Protein 1RP4 (pdb70)

Nearest PDB structures (foldseek):
  1rp4-assembly1_A  TM=1.002E+00  e=6.225E-55  Saccharomyces cerevisiae
  3m31-assembly1_A  TM=9.752E-01  e=4.277E-47  Saccharomyces cerevisiae
  1rq1-assembly1_A  TM=9.621E-01  e=8.963E-45  Saccharomyces cerevisiae
  3nvj-assembly1_A  TM=9.461E-01  e=2.297E-43  Saccharomyces cerevisiae
  3ahr-assembly1_A  TM=7.575E-01  e=2.334E-14  Homo sapiens

Secondary structure (DSSP, 8-state):
-HHHHHHHHHHHHHHHHHHHHTSTTTSEEEEESS---SSS-SSSS---TTTTB---SS-GGGS-GGGSHHHHTPPPTT--B--TT-GGGSBHHHHSSTTTSS--SSS---HHHHTT---TTEEEEETTTS------B-HHHHHHHHHHHHHT--PPTTSTTHHHHHHHHHHHHHHHHHHHHHHHHHSEEETTTTEEE--TTT---STT-HHHHH--HHHHHHHHHHHHHGGG----STTSSTTTTTTT--HHHHTT--GGGGS-TT-TTTS-HHHHHHHHHHHHHHHH-----SHHHHHHHHHHHHHHHHHHHHHHHHHT--HHHHHHHHHTSBHHHHHHHHHHHHHHHHHHHHH-----HHHHHH-

Foldseek 3Di:
DVLVVLLVLLVVCLVLLVVLCQAPLQQKAKDQLDFDAPPDDQNPPADPPCQWFDCPPVDCVPFDPCQALQNLLDADDPFWFADLVHLQLDFLCQQCVPVPPVDQPDDDDRSCVVSPVPRPGMDIGRCVRLDQEARRTDHNLNVVLLCVLLVPLADDPPFFPSVLLSVLSNLLSLLVQLLSQLRHQAQDQDSVPRHGGHHLVSNCSPPVPPSSVVSSLNLLLLLLLLLLQLVQRDCNACVPPRCNCSNVSSVSSVSSDDCCSVDLSSPLVGGDPRSLVVSLVSLVVSLNNSSNNRNSCNVLSNLQSLLVSLSSQRSNQSVPDDPVSSSVSNSGHGSNSVSSSSVNSSSSSVSSVSVCSVVCVVVVVVD

Structure (mmCIF, N/CA/C/O backbone):
data_1RP4
#
_entry.id   1RP4
#
_cell.length_a   73.470
_cell.length_b   134.330
_cell.length_c   102.680
_cell.angle_alpha   90.00
_cell.angle_beta   90.00
_cell.angle_gamma   90.00
#
_symmetry.space_group_name_H-M   'C 2 2 21'
#
loop_
_entity.id
_entity.type
_entity.pdbx_description
1 polymer 'Hypothetical 65.0 kDa protein in COX14-COS3 intergenic region precursor'
2 non-polymer 'CADMIUM ION'
3 non-polymer 1-ETHYL-PYRROLIDINE-2,5-DIONE
4 non-polymer 'FLAVIN-ADENINE DINUCLEOTIDE'
5 water water
#
loop_
_atom_site.group_PDB
_atom_site.id
_atom_site.type_symbol
_atom_site.label_atom_id
_atom_site.label_alt_id
_atom_site.label_comp_id
_atom_site.label_asym_id
_atom_site.label_entity_id
_atom_site.label_seq_id
_atom_site.pdbx_PDB_ins_code
_atom_site.Cartn_x
_atom_site.Cartn_y
_atom_site.Cartn_z
_atom_site.occupancy
_atom_site.B_iso_or_equiv
_atom_site.auth_seq_id
_atom_site.auth_comp_id
_atom_site.auth_asym_id
_atom_site.auth_atom_id
_atom_site.pdbx_PDB_model_num
ATOM 1 N N . GLY A 1 16 ? 44.599 28.506 19.976 1.00 73.92 54 GLY A N 1
ATOM 2 C CA . GLY A 1 16 ? 44.869 27.337 19.098 1.00 73.56 54 GLY A CA 1
ATOM 3 C C . GLY A 1 16 ? 44.055 27.394 17.819 1.00 73.41 54 GLY A C 1
ATOM 4 O O . GLY A 1 16 ? 44.461 26.855 16.787 1.00 73.64 54 GLY A O 1
ATOM 5 N N . SER A 1 17 ? 42.899 28.046 17.885 1.00 72.15 55 SER A N 1
ATOM 6 C CA . SER A 1 17 ? 42.038 28.169 16.716 1.00 70.94 55 SER A CA 1
ATOM 7 C C . SER A 1 17 ? 42.538 29.311 15.832 1.00 69.66 55 SER A C 1
ATOM 8 O O . SER A 1 17 ? 42.091 29.475 14.695 1.00 70.27 55 SER A O 1
ATOM 11 N N . PHE A 1 18 ? 43.463 30.102 16.365 1.00 67.59 56 PHE A N 1
ATOM 12 C CA . PHE A 1 18 ? 44.052 31.203 15.611 1.00 66.67 56 PHE A CA 1
ATOM 13 C C . PHE A 1 18 ? 45.007 30.563 14.616 1.00 65.00 56 PHE A C 1
ATOM 14 O O . PHE A 1 18 ? 45.178 31.034 13.496 1.00 64.02 56 PHE A O 1
ATOM 22 N N . ASN A 1 19 ? 45.629 29.474 15.044 1.00 64.04 57 ASN A N 1
ATOM 23 C CA . ASN A 1 19 ? 46.564 28.762 14.195 1.00 63.38 57 ASN A CA 1
ATOM 24 C C . ASN A 1 19 ? 45.862 28.252 12.944 1.00 60.28 57 ASN A C 1
ATOM 25 O O . ASN A 1 19 ? 46.336 28.468 11.825 1.00 58.25 57 ASN A O 1
ATOM 30 N N . GLU A 1 20 ? 44.726 27.587 13.125 1.00 55.45 58 GLU A N 1
ATOM 31 C CA . GLU A 1 20 ? 44.035 27.056 11.965 1.00 53.34 58 GLU A CA 1
ATOM 32 C C . GLU A 1 20 ? 43.467 28.139 11.060 1.00 49.07 58 GLU A C 1
ATOM 33 O O . GLU A 1 20 ? 43.696 28.119 9.858 1.00 48.07 58 GLU A O 1
ATOM 39 N N . LEU A 1 21 ? 42.741 29.092 11.631 1.00 47.93 59 LEU A N 1
ATOM 40 C CA . LEU A 1 21 ? 42.158 30.161 10.829 1.00 45.50 59 LEU A CA 1
ATOM 41 C C . LEU A 1 21 ? 43.210 30.980 10.078 1.00 45.48 59 LEU A C 1
ATOM 42 O O . LEU A 1 21 ? 43.009 31.342 8.925 1.00 46.39 59 LEU A O 1
ATOM 47 N N . ASN A 1 22 ? 44.333 31.265 10.724 1.00 46.21 60 ASN A N 1
ATOM 48 C CA . ASN A 1 22 ? 45.392 32.035 10.080 1.00 48.60 60 ASN A CA 1
ATOM 49 C C . ASN A 1 22 ? 46.077 31.232 8.976 1.00 47.80 60 ASN A C 1
ATOM 50 O O . ASN A 1 22 ? 46.549 31.794 7.986 1.00 48.45 60 ASN A O 1
ATOM 55 N N . ALA A 1 23 ? 46.128 29.915 9.146 1.00 47.11 61 ALA A N 1
ATOM 56 C CA . ALA A 1 23 ? 46.731 29.052 8.141 1.00 47.27 61 ALA A CA 1
ATOM 57 C C . ALA A 1 23 ? 45.845 29.133 6.903 1.00 46.99 61 ALA A C 1
ATOM 58 O O . ALA A 1 23 ? 46.327 29.320 5.783 1.00 47.49 61 ALA A O 1
ATOM 60 N N . ILE A 1 24 ? 44.538 28.990 7.111 1.00 45.73 62 ILE A N 1
ATOM 61 C CA . ILE A 1 24 ? 43.594 29.069 6.007 1.00 43.64 62 ILE A CA 1
ATOM 62 C C . ILE A 1 24 ? 43.749 30.407 5.300 1.00 41.29 62 ILE A C 1
ATOM 63 O O . ILE A 1 24 ? 43.748 30.474 4.072 1.00 42.79 62 ILE A O 1
ATOM 68 N N . ASN A 1 25 ? 43.902 31.473 6.081 1.00 39.55 63 ASN A N 1
ATOM 69 C CA . ASN A 1 25 ? 44.023 32.799 5.502 1.00 39.32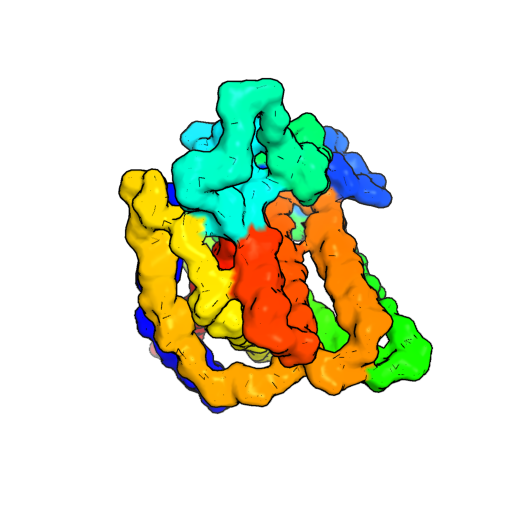 63 ASN A CA 1
ATOM 70 C C . ASN A 1 25 ? 45.313 33.055 4.730 1.00 40.18 63 ASN A C 1
ATOM 71 O O . ASN A 1 25 ? 45.330 33.879 3.812 1.00 41.84 63 ASN A O 1
ATOM 76 N N . GLU A 1 26 ? 46.395 32.370 5.098 1.00 40.65 64 GLU A N 1
ATOM 77 C CA . GLU A 1 26 ? 47.660 32.560 4.380 1.00 42.73 64 GLU A CA 1
ATOM 78 C C . GLU A 1 26 ? 47.525 31.994 2.979 1.00 42.16 64 GLU A C 1
ATOM 79 O O . GLU A 1 26 ? 48.021 32.573 2.023 1.00 44.01 64 GLU A O 1
ATOM 85 N N . ASN A 1 27 ? 46.826 30.873 2.856 1.00 43.20 65 ASN A N 1
ATOM 86 C CA . ASN A 1 27 ? 46.660 30.254 1.553 1.00 45.66 65 ASN A CA 1
ATOM 87 C C . ASN A 1 27 ? 45.690 30.979 0.625 1.00 45.50 65 ASN A C 1
ATOM 88 O O . ASN A 1 27 ? 45.894 31.000 -0.582 1.00 47.00 65 ASN A O 1
ATOM 93 N N . ILE A 1 28 ? 44.639 31.584 1.165 1.00 45.44 66 ILE A N 1
ATOM 94 C CA . ILE A 1 28 ? 43.678 32.261 0.294 1.00 44.42 66 ILE A CA 1
ATOM 95 C C . ILE A 1 28 ? 43.898 33.760 0.123 1.00 43.79 66 ILE A C 1
ATOM 96 O O . ILE A 1 28 ? 43.391 34.359 -0.824 1.00 42.72 66 ILE A O 1
ATOM 101 N N . ARG A 1 29 ? 44.674 34.354 1.025 1.00 46.43 67 ARG A N 1
ATOM 102 C CA . ARG A 1 29 ? 44.916 35.795 1.006 1.00 47.31 67 ARG A CA 1
ATOM 103 C C . ARG A 1 29 ? 45.090 36.423 -0.377 1.00 48.49 67 ARG A C 1
ATOM 104 O O . ARG A 1 29 ? 44.372 37.366 -0.724 1.00 47.46 67 ARG A O 1
ATOM 112 N N . ASP A 1 30 ? 46.029 35.914 -1.170 1.00 48.62 68 ASP A N 1
ATOM 113 C CA . ASP A 1 30 ? 46.250 36.468 -2.503 1.00 49.18 68 ASP A CA 1
ATOM 114 C C . ASP A 1 30 ? 45.133 36.139 -3.512 1.00 48.22 68 ASP A C 1
ATOM 115 O O . ASP A 1 30 ? 44.771 36.980 -4.329 1.00 46.73 68 ASP A O 1
ATOM 120 N N . ASP A 1 31 ? 44.580 34.930 -3.460 1.00 47.09 69 ASP A N 1
ATOM 121 C CA . ASP A 1 31 ? 43.496 34.577 -4.373 1.00 47.17 69 ASP A CA 1
ATOM 122 C C . ASP A 1 31 ? 42.250 35.415 -4.059 1.00 46.23 69 ASP A C 1
ATOM 123 O O . ASP A 1 31 ? 41.523 35.820 -4.966 1.00 44.04 69 ASP A O 1
ATOM 128 N N . LEU A 1 32 ? 42.017 35.683 -2.774 1.00 43.82 70 LEU A N 1
ATOM 129 C CA . LEU A 1 32 ? 40.871 36.483 -2.359 1.00 42.71 70 LEU A CA 1
ATOM 130 C C . LEU A 1 32 ? 41.054 37.932 -2.809 1.00 43.34 70 LEU A C 1
ATOM 131 O O . LEU A 1 32 ? 40.114 38.580 -3.264 1.00 41.93 70 LEU A O 1
ATOM 136 N N . SER A 1 33 ? 42.278 38.429 -2.684 1.00 42.38 71 SER A N 1
ATOM 137 C CA . SER A 1 33 ? 42.594 39.795 -3.076 1.00 42.21 71 SER A CA 1
ATOM 138 C C . SER A 1 33 ? 42.326 40.040 -4.564 1.00 40.81 71 SER A C 1
ATOM 139 O O . SER A 1 33 ? 41.701 41.034 -4.939 1.00 39.95 71 SER A O 1
ATOM 142 N N . ALA A 1 34 ? 42.811 39.130 -5.402 1.00 39.52 72 ALA A N 1
ATOM 143 C CA . ALA A 1 34 ? 42.629 39.236 -6.846 1.00 40.13 72 ALA A CA 1
ATOM 144 C C . ALA A 1 34 ? 41.143 39.193 -7.224 1.00 40.61 72 ALA A C 1
ATOM 145 O O . ALA A 1 34 ? 40.692 39.938 -8.089 1.00 41.67 72 ALA A O 1
ATOM 147 N N . LEU A 1 35 ? 40.390 38.315 -6.574 1.00 40.13 73 LEU A N 1
ATOM 148 C CA . LEU A 1 35 ? 38.963 38.198 -6.841 1.00 42.39 73 LEU A CA 1
ATOM 149 C C . LEU A 1 35 ? 38.269 39.521 -6.524 1.00 42.30 73 LEU A C 1
ATOM 150 O O . LEU A 1 35 ? 37.512 40.053 -7.340 1.00 43.21 73 LEU A O 1
ATOM 155 N N . LEU A 1 36 ? 38.555 40.062 -5.347 1.00 41.52 74 LEU A N 1
ATOM 156 C CA . LEU A 1 36 ? 37.954 41.309 -4.921 1.00 43.40 74 LEU A CA 1
ATOM 157 C C . LEU A 1 36 ? 38.296 42.476 -5.843 1.00 45.65 74 LEU A C 1
ATOM 158 O O . LEU A 1 36 ? 37.617 43.504 -5.827 1.00 45.79 74 LEU A O 1
ATOM 163 N N . LYS A 1 37 ? 39.339 42.311 -6.655 1.00 47.21 75 LYS A N 1
ATOM 164 C CA . LYS A 1 37 ? 39.748 43.354 -7.593 1.00 48.38 75 LYS A CA 1
ATOM 165 C C . LYS A 1 37 ? 39.093 43.179 -8.962 1.00 47.32 75 LYS A C 1
ATOM 166 O O . LYS A 1 37 ? 39.200 44.055 -9.813 1.00 47.31 75 LYS A O 1
ATOM 172 N N . SER A 1 38 ? 38.429 42.048 -9.178 1.00 46.55 76 SER A N 1
ATOM 173 C CA . SER A 1 38 ? 37.777 41.790 -10.459 1.00 45.79 76 SER A CA 1
ATOM 174 C C . SER A 1 38 ? 36.653 42.786 -10.716 1.00 46.82 76 SER A C 1
ATOM 175 O O . SER A 1 38 ? 36.124 43.408 -9.793 1.00 45.61 76 SER A O 1
ATOM 178 N N . ASP A 1 39 ? 36.288 42.938 -11.981 1.00 47.45 77 ASP A N 1
ATOM 179 C CA . ASP A 1 39 ? 35.214 43.852 -12.341 1.00 48.15 77 ASP A CA 1
ATOM 180 C C . ASP A 1 39 ? 33.896 43.516 -11.618 1.00 46.28 77 ASP A C 1
ATOM 181 O O . ASP A 1 39 ? 33.170 44.415 -11.185 1.00 47.12 77 ASP A O 1
ATOM 186 N N . PHE A 1 40 ? 33.608 42.226 -11.471 1.00 43.68 78 PHE A N 1
ATOM 187 C CA . PHE A 1 40 ? 32.378 41.763 -10.818 1.00 44.42 78 PHE A CA 1
ATOM 188 C C . PHE A 1 40 ? 32.213 42.186 -9.354 1.00 43.73 78 PHE A C 1
ATOM 189 O O . PHE A 1 40 ? 31.103 42.512 -8.916 1.00 41.56 78 PHE A O 1
ATOM 197 N N . PHE A 1 41 ? 33.314 42.180 -8.605 1.00 43.11 79 PHE A N 1
ATOM 198 C CA . PHE A 1 41 ? 33.289 42.520 -7.178 1.00 43.40 79 PHE A CA 1
ATOM 199 C C . PHE A 1 41 ? 33.807 43.883 -6.741 1.00 43.33 79 PHE A C 1
ATOM 200 O O . PHE A 1 41 ? 33.560 44.291 -5.606 1.00 43.35 79 PHE A O 1
ATOM 208 N N . LYS A 1 42 ? 34.513 44.585 -7.619 1.00 44.84 80 LYS A N 1
ATOM 209 C CA . LYS A 1 42 ? 35.109 45.869 -7.250 1.00 46.61 80 LYS A CA 1
ATOM 210 C C . LYS A 1 42 ? 34.207 47.066 -7.018 1.00 46.30 80 LYS A C 1
ATOM 211 O O . LYS A 1 42 ? 34.664 48.071 -6.480 1.00 46.65 80 LYS A O 1
ATOM 217 N N . TYR A 1 43 ? 32.945 46.988 -7.413 1.00 46.95 81 TYR A N 1
ATOM 218 C CA . TYR A 1 43 ? 32.052 48.120 -7.186 1.00 48.70 81 TYR A CA 1
ATOM 219 C C . TYR A 1 43 ? 30.982 47.757 -6.172 1.00 48.98 81 TYR A C 1
ATOM 220 O O . TYR A 1 43 ? 30.668 46.577 -5.984 1.00 47.81 81 TYR A O 1
ATOM 229 N N . PHE A 1 44 ? 30.425 48.780 -5.527 1.00 48.74 82 PHE A N 1
ATOM 230 C CA . PHE A 1 44 ? 29.354 48.604 -4.552 1.00 49.10 82 PHE A CA 1
ATOM 231 C C . PHE A 1 44 ? 28.340 49.738 -4.748 1.00 51.01 82 PHE A C 1
ATOM 232 O O . PHE A 1 44 ? 28.715 50.885 -4.992 1.00 49.21 82 PHE A O 1
ATOM 240 N N . ARG A 1 45 ? 27.058 49.406 -4.652 1.00 52.76 83 ARG A N 1
ATOM 241 C CA . ARG A 1 45 ? 25.993 50.388 -4.824 1.00 55.62 83 ARG A CA 1
ATOM 242 C C . ARG A 1 45 ? 25.773 51.162 -3.525 1.00 56.42 83 ARG A C 1
ATOM 243 O O . ARG A 1 45 ? 25.436 50.580 -2.498 1.00 55.70 83 ARG A O 1
ATOM 251 N N . LEU A 1 46 ? 25.967 52.476 -3.580 1.00 58.48 84 LEU A N 1
ATOM 252 C CA . LEU A 1 46 ? 25.796 53.328 -2.408 1.00 60.61 84 LEU A CA 1
ATOM 253 C C . LEU A 1 46 ? 24.854 54.497 -2.668 1.00 62.01 84 LEU A C 1
ATOM 254 O O . LEU A 1 46 ? 24.964 55.180 -3.681 1.00 61.98 84 LEU A O 1
ATOM 259 N N . ASP A 1 47 ? 23.922 54.722 -1.750 1.00 65.48 85 ASP A N 1
ATOM 260 C CA . ASP A 1 47 ? 22.992 55.833 -1.887 1.00 68.93 85 ASP A CA 1
ATOM 261 C C . ASP A 1 47 ? 23.653 57.034 -1.228 1.00 70.15 85 ASP A C 1
ATOM 262 O O . ASP A 1 47 ? 23.894 57.031 -0.023 1.00 69.79 85 ASP A O 1
ATOM 267 N N . LEU A 1 48 ? 23.968 58.048 -2.030 1.00 72.60 86 LEU A N 1
ATOM 268 C CA . LEU A 1 48 ? 24.617 59.249 -1.518 1.00 74.52 86 LEU A CA 1
ATOM 269 C C . LEU A 1 48 ? 23.698 60.049 -0.597 1.00 75.64 86 LEU A C 1
ATOM 270 O O . LEU A 1 48 ? 24.161 60.895 0.168 1.00 75.61 86 LEU A O 1
ATOM 275 N N . TYR A 1 49 ? 22.398 59.775 -0.668 1.00 76.83 87 TYR A N 1
ATOM 276 C CA . TYR A 1 49 ? 21.439 60.463 0.187 1.00 79.18 87 TYR A CA 1
ATOM 277 C C . TYR A 1 49 ? 21.329 59.756 1.538 1.00 79.49 87 TYR A C 1
ATOM 278 O O . TYR A 1 49 ? 20.839 58.627 1.626 1.00 79.21 87 TYR A O 1
ATOM 287 N N . LYS A 1 50 ? 21.773 60.435 2.589 1.00 80.06 88 LYS A N 1
ATOM 288 C CA . LYS A 1 50 ? 21.757 59.878 3.938 1.00 80.51 88 LYS A CA 1
ATOM 289 C C . LYS A 1 50 ? 20.441 60.131 4.671 1.00 80.94 88 LYS A C 1
ATOM 290 O O . LYS A 1 50 ? 19.882 61.225 4.609 1.00 81.37 88 LYS A O 1
ATOM 296 N N . GLN A 1 51 ? 19.964 59.110 5.375 1.00 81.25 89 GLN A N 1
ATOM 297 C CA . GLN A 1 51 ? 18.719 59.191 6.132 1.00 81.26 89 GLN A CA 1
ATOM 298 C C . GLN A 1 51 ? 19.009 58.917 7.613 1.00 80.13 89 GLN A C 1
ATOM 299 O O . GLN A 1 51 ? 18.545 57.923 8.174 1.00 80.69 89 GLN A O 1
ATOM 305 N N . CYS A 1 52 ? 19.783 59.798 8.238 1.00 78.63 90 CYS A N 1
ATOM 306 C CA . CYS A 1 52 ? 20.133 59.644 9.650 1.00 77.86 90 CYS A CA 1
ATOM 307 C C . CYS A 1 52 ? 19.037 60.147 10.586 1.00 79.41 90 CYS A C 1
ATOM 308 O O . CYS A 1 52 ? 18.796 61.351 10.687 1.00 79.44 90 CYS A O 1
ATOM 311 N N . SER A 1 53 ? 18.393 59.215 11.282 1.00 81.40 91 SER A N 1
ATOM 312 C CA . SER A 1 53 ? 17.304 59.531 12.204 1.00 84.01 91 SER A CA 1
ATOM 313 C C . SER A 1 53 ? 17.661 60.431 13.389 1.00 85.46 91 SER A C 1
ATOM 314 O O . SER A 1 53 ? 16.921 60.476 14.371 1.00 85.45 91 SER A O 1
ATOM 317 N N . PHE A 1 54 ? 18.785 61.139 13.304 1.00 87.13 92 PHE A N 1
ATOM 318 C CA . PHE A 1 54 ? 19.206 62.039 14.380 1.00 88.42 92 PHE A CA 1
ATOM 319 C C . PHE A 1 54 ? 19.547 63.421 13.830 1.00 89.25 92 PHE A C 1
ATOM 320 O O . PHE A 1 54 ? 18.658 64.240 13.601 1.00 89.93 92 PHE A O 1
ATOM 328 N N . TRP A 1 55 ? 20.833 63.676 13.617 1.00 89.86 93 TRP A N 1
ATOM 329 C CA . TRP A 1 55 ? 21.279 64.958 13.085 1.00 90.68 93 TRP A CA 1
ATOM 330 C C . TRP A 1 55 ? 21.278 64.949 11.560 1.00 92.14 93 TRP A C 1
ATOM 331 O O . TRP A 1 55 ? 21.081 63.901 10.937 1.00 92.44 93 TRP A O 1
ATOM 342 N N . ASP A 1 56 ? 21.493 66.120 10.964 1.00 93.27 94 ASP A N 1
ATOM 343 C CA . ASP A 1 56 ? 21.509 66.254 9.511 1.00 94.25 94 ASP A CA 1
ATOM 344 C C . ASP A 1 56 ? 22.788 65.640 8.950 1.00 94.62 94 ASP A C 1
ATOM 345 O O . ASP A 1 56 ? 23.871 66.214 9.069 1.00 95.14 94 ASP A O 1
ATOM 350 N N . ALA A 1 57 ? 22.652 64.467 8.340 1.00 94.86 95 ALA A N 1
ATOM 351 C CA . ALA A 1 57 ? 23.793 63.763 7.773 1.00 95.27 95 ALA A CA 1
ATOM 352 C C . ALA A 1 57 ? 24.228 64.362 6.437 1.00 95.73 95 ALA A C 1
ATOM 353 O O . ALA A 1 57 ? 25.420 64.582 6.207 1.00 95.88 95 ALA A O 1
ATOM 355 N N . ASN A 1 58 ? 23.257 64.622 5.563 1.00 95.85 96 ASN A N 1
ATOM 356 C CA . ASN A 1 58 ? 23.524 65.195 4.244 1.00 96.06 96 ASN A CA 1
ATOM 357 C C . ASN A 1 58 ? 24.330 66.491 4.347 1.00 96.59 96 ASN A C 1
ATOM 358 O O . ASN A 1 58 ? 25.564 66.468 4.332 1.00 96.82 96 ASN A O 1
ATOM 363 N N . ASP A 1 59 ? 23.633 67.619 4.440 1.00 96.98 97 ASP A N 1
ATOM 364 C CA . ASP A 1 59 ? 24.303 68.909 4.563 1.00 97.28 97 ASP A CA 1
ATOM 365 C C . ASP A 1 59 ? 24.774 69.100 6.002 1.00 97.28 97 ASP A C 1
ATOM 366 O O . ASP A 1 59 ? 25.453 68.231 6.555 1.00 97.49 97 ASP A O 1
ATOM 371 N N . GLY A 1 60 ? 24.404 70.231 6.601 1.00 97.05 98 GLY A N 1
ATOM 372 C CA . GLY A 1 60 ? 24.789 70.525 7.972 1.00 96.80 98 GLY A CA 1
ATOM 373 C C . GLY A 1 60 ? 26.061 69.821 8.403 1.00 96.52 98 GLY A C 1
ATOM 374 O O . GLY A 1 60 ? 26.084 69.142 9.432 1.00 96.91 98 GLY A O 1
ATOM 375 N N . LEU A 1 61 ? 27.117 69.976 7.610 1.00 96.05 99 LEU A N 1
ATOM 376 C CA . LEU A 1 61 ? 28.397 69.344 7.904 1.00 95.43 99 LEU A CA 1
ATOM 377 C C . LEU A 1 61 ? 28.744 69.430 9.387 1.00 94.91 99 LEU A C 1
ATOM 378 O O . LEU A 1 61 ? 28.358 70.375 10.083 1.00 95.49 99 LEU A O 1
ATOM 383 N N . CYS A 1 62 ? 29.477 68.427 9.855 1.00 93.53 100 CYS A N 1
ATOM 384 C CA . CYS A 1 62 ? 29.883 68.317 11.250 1.00 91.67 100 CYS A CA 1
ATOM 385 C C . CYS A 1 62 ? 30.774 69.456 11.736 1.00 91.30 100 CYS A C 1
ATOM 386 O O . CYS A 1 62 ? 31.928 69.571 11.324 1.00 90.18 100 CYS A O 1
ATOM 389 N N . LEU A 1 63 ? 30.236 70.279 12.631 1.00 91.77 101 LEU A N 1
ATOM 390 C CA . LEU A 1 63 ? 30.971 71.414 13.182 1.00 92.33 101 LEU A CA 1
ATOM 391 C C . LEU A 1 63 ? 31.527 71.120 14.573 1.00 92.28 101 LEU A C 1
ATOM 392 O O . LEU A 1 63 ? 31.102 70.173 15.238 1.00 92.36 101 LEU A O 1
ATOM 397 N N . ASN A 1 64 ? 32.481 71.944 14.999 1.00 92.34 102 ASN A N 1
ATOM 398 C CA . ASN A 1 64 ? 33.118 71.816 16.306 1.00 91.97 102 ASN A CA 1
ATOM 399 C C . ASN A 1 64 ? 33.965 70.563 16.456 1.00 90.97 102 ASN A C 1
ATOM 400 O O . ASN A 1 64 ? 34.243 70.129 17.572 1.00 91.61 102 ASN A O 1
ATOM 405 N N . ARG A 1 65 ? 34.380 69.987 15.334 1.00 89.45 103 ARG A N 1
ATOM 406 C CA . ARG A 1 65 ? 35.206 68.787 15.362 1.00 87.51 103 ARG A CA 1
ATOM 407 C C . ARG A 1 65 ? 34.558 67.667 16.174 1.00 85.31 103 ARG A C 1
ATOM 408 O O . ARG A 1 65 ? 35.244 66.866 16.814 1.00 84.41 103 ARG A O 1
ATOM 416 N N . ALA A 1 66 ? 33.233 67.618 16.153 1.00 83.04 104 ALA A N 1
ATOM 417 C CA . ALA A 1 66 ? 32.518 66.583 16.878 1.00 81.79 104 ALA A CA 1
ATOM 418 C C . ALA A 1 66 ? 32.589 65.279 16.079 1.00 80.65 104 ALA A C 1
ATOM 419 O O . ALA A 1 66 ? 31.915 64.300 16.406 1.00 80.62 104 ALA A O 1
ATOM 421 N N . CYS A 1 67 ? 33.410 65.278 15.030 1.00 78.92 105 CYS A N 1
ATOM 422 C CA . CYS A 1 67 ? 33.585 64.110 14.168 1.00 77.85 105 CYS A CA 1
ATOM 423 C C . CYS A 1 67 ? 35.056 63.872 13.841 1.00 76.37 105 CYS A C 1
ATOM 424 O O . CYS A 1 67 ? 35.378 63.122 12.923 1.00 75.68 105 CYS A O 1
ATOM 427 N N . SER A 1 68 ? 35.948 64.503 14.595 1.00 75.22 106 SER A N 1
ATOM 428 C CA . SER A 1 68 ? 37.372 64.353 14.347 1.00 75.18 106 SER A CA 1
ATOM 429 C C . SER A 1 68 ? 38.113 63.809 15.567 1.00 76.37 106 SER A C 1
ATOM 430 O O . SER A 1 68 ? 37.656 63.954 16.698 1.00 75.65 106 SER A O 1
ATOM 433 N N . VAL A 1 69 ? 39.261 63.183 15.326 1.00 78.43 107 VAL A N 1
ATOM 434 C CA . VAL A 1 69 ? 40.068 62.606 16.396 1.00 81.35 107 VAL A CA 1
ATOM 435 C C . VAL A 1 69 ? 41.251 63.488 16.775 1.00 83.67 107 VAL A C 1
ATOM 436 O O . VAL A 1 69 ? 41.917 64.052 15.909 1.00 84.15 107 VAL A O 1
ATOM 440 N N . ASP A 1 70 ? 41.516 63.598 18.072 1.00 86.40 108 ASP A N 1
ATOM 441 C CA . ASP A 1 70 ? 42.638 64.401 18.544 1.00 88.96 108 ASP A CA 1
ATOM 442 C C . ASP A 1 70 ? 43.919 63.777 18.004 1.00 90.80 108 ASP A C 1
ATOM 443 O O . ASP A 1 70 ? 44.762 64.470 17.433 1.00 91.06 108 ASP A O 1
ATOM 448 N N . VAL A 1 71 ? 44.037 62.460 18.186 1.00 92.92 109 VAL A N 1
ATOM 449 C CA . VAL A 1 71 ? 45.195 61.676 17.745 1.00 95.11 109 VAL A CA 1
ATOM 450 C C . VAL A 1 71 ? 46.389 62.557 17.385 1.00 96.23 109 VAL A C 1
ATOM 451 O O . VAL A 1 71 ? 47.090 63.049 18.273 1.00 96.35 109 VAL A O 1
ATOM 455 N N . VAL A 1 72 ? 46.615 62.759 16.089 1.00 97.17 110 VAL A N 1
ATOM 456 C CA . VAL A 1 72 ? 47.724 63.588 15.629 1.00 97.98 110 VAL A CA 1
ATOM 457 C C . VAL A 1 72 ? 47.686 64.899 16.414 1.00 98.69 110 VAL A C 1
ATOM 458 O O . VAL A 1 72 ? 46.796 65.727 16.202 1.00 98.80 110 VAL A O 1
ATOM 462 N N . GLU A 1 73 ? 48.649 65.061 17.322 1.00 98.75 111 GLU A N 1
ATOM 463 C CA . GLU A 1 73 ? 48.768 66.245 18.179 1.00 98.42 111 GLU A CA 1
ATOM 464 C C . GLU A 1 73 ? 47.766 67.369 17.896 1.00 97.69 111 GLU A C 1
ATOM 465 O O . GLU A 1 73 ? 46.921 67.679 18.741 1.00 97.72 111 GLU A O 1
ATOM 471 N N . ASP A 1 74 ? 47.858 67.978 16.717 1.00 96.10 112 ASP A N 1
ATO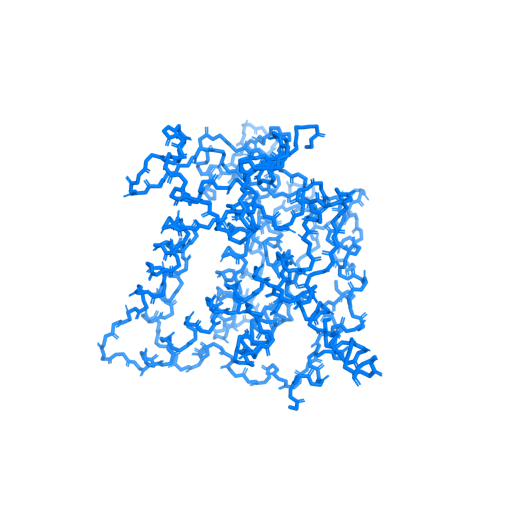M 472 C CA . ASP A 1 74 ? 46.941 69.051 16.348 1.00 94.94 112 ASP A CA 1
ATOM 473 C C . ASP A 1 74 ? 46.890 69.188 14.827 1.00 93.47 112 ASP A C 1
ATOM 474 O O . ASP A 1 74 ? 47.927 69.269 14.169 1.00 93.05 112 ASP A O 1
ATOM 479 N N . TRP A 1 75 ? 45.683 69.211 14.270 1.00 92.02 113 TRP A N 1
ATOM 480 C CA . TRP A 1 75 ? 45.524 69.336 12.825 1.00 90.71 113 TRP A CA 1
ATOM 481 C C . TRP A 1 75 ? 45.810 70.756 12.345 1.00 90.42 113 TRP A C 1
ATOM 482 O O . TRP A 1 75 ? 46.152 70.967 11.182 1.00 89.96 113 TRP A O 1
ATOM 493 N N . ASP A 1 76 ? 45.670 71.723 13.248 1.00 90.63 114 ASP A N 1
ATOM 494 C CA . ASP A 1 76 ? 45.912 73.127 12.927 1.00 90.81 114 ASP A CA 1
ATOM 495 C C . ASP A 1 76 ? 47.344 73.368 12.454 1.00 89.83 114 ASP A C 1
ATOM 496 O O . ASP A 1 76 ? 47.618 74.341 11.747 1.00 89.89 114 ASP A O 1
ATOM 501 N N . THR A 1 77 ? 48.252 72.480 12.847 1.00 88.17 115 THR A N 1
ATOM 502 C CA . THR A 1 77 ? 49.655 72.598 12.469 1.00 86.80 115 THR A CA 1
ATOM 503 C C . THR A 1 77 ? 49.981 71.737 11.249 1.00 86.51 115 THR A C 1
ATOM 504 O O . THR A 1 77 ? 51.136 71.653 10.827 1.00 86.23 115 THR A O 1
ATOM 508 N N . LEU A 1 78 ? 48.956 71.099 10.690 1.00 85.69 116 LEU A N 1
ATOM 509 C CA . LEU A 1 78 ? 49.120 70.244 9.518 1.00 84.37 116 LEU A CA 1
ATOM 510 C C . LEU A 1 78 ? 48.530 70.909 8.281 1.00 83.16 116 LEU A C 1
ATOM 511 O O . LEU A 1 78 ? 47.614 71.726 8.385 1.00 82.75 116 LEU A O 1
ATOM 516 N N . PRO A 1 79 ? 49.042 70.560 7.089 1.00 82.20 117 PRO A N 1
ATOM 517 C CA . PRO A 1 79 ? 48.523 71.159 5.856 1.00 81.41 117 PRO A CA 1
ATOM 518 C C . PRO A 1 79 ? 47.026 70.963 5.628 1.00 80.60 117 PRO A C 1
ATOM 519 O O . PRO A 1 79 ? 46.416 70.004 6.103 1.00 80.30 117 PRO A O 1
ATOM 523 N N . GLU A 1 80 ? 46.460 71.905 4.887 1.00 80.04 118 GLU A N 1
ATOM 524 C CA . GLU A 1 80 ? 45.044 71.960 4.553 1.00 79.23 118 GLU A CA 1
ATOM 525 C C . GLU A 1 80 ? 44.462 70.688 3.947 1.00 78.74 118 GLU A C 1
ATOM 526 O O . GLU A 1 80 ? 43.326 70.317 4.250 1.00 78.50 118 GLU A O 1
ATOM 532 N N . TYR A 1 81 ? 45.235 70.023 3.095 1.00 78.34 119 TYR A N 1
ATOM 533 C CA . TYR A 1 81 ? 44.767 68.810 2.435 1.00 78.26 119 TYR A CA 1
ATOM 534 C C . TYR A 1 81 ? 44.929 67.529 3.247 1.00 76.85 119 TYR A C 1
ATOM 535 O O . TYR A 1 81 ? 44.772 66.428 2.717 1.00 76.55 119 TYR A O 1
ATOM 544 N N . TRP A 1 82 ? 45.232 67.674 4.533 1.00 75.28 120 TRP A N 1
ATOM 545 C CA . TRP A 1 82 ? 45.388 66.520 5.410 1.00 73.76 120 TRP A CA 1
ATOM 546 C C . TRP A 1 82 ? 44.406 66.548 6.580 1.00 72.19 120 TRP A C 1
ATOM 547 O O . TRP A 1 82 ? 44.678 65.997 7.647 1.00 72.09 120 TRP A O 1
ATOM 558 N N . GLN A 1 83 ? 43.261 67.189 6.366 1.00 70.48 121 GLN A N 1
ATOM 559 C CA . GLN A 1 83 ? 42.222 67.279 7.386 1.00 69.52 121 GLN A CA 1
ATOM 560 C C . GLN A 1 83 ? 41.261 66.107 7.200 1.00 68.19 121 GLN A C 1
ATOM 561 O O . GLN A 1 83 ? 41.167 65.544 6.111 1.00 67.76 121 GLN A O 1
ATOM 567 N N . PRO A 1 84 ? 40.533 65.731 8.262 1.00 67.63 122 PRO A N 1
ATOM 568 C CA . PRO A 1 84 ? 39.566 64.626 8.255 1.00 66.68 122 PRO A CA 1
ATOM 569 C C . PRO A 1 84 ? 38.574 64.623 7.095 1.00 65.63 122 PRO A C 1
ATOM 570 O O . PRO A 1 84 ? 38.347 63.588 6.465 1.00 64.75 122 PRO A O 1
ATOM 574 N N . GLU A 1 85 ? 37.986 65.780 6.816 1.00 65.08 123 GLU A N 1
ATOM 575 C CA . GLU A 1 85 ? 37.001 65.897 5.744 1.00 64.06 123 GLU A CA 1
ATOM 576 C C . GLU A 1 85 ? 37.574 65.511 4.383 1.00 61.68 123 GLU A C 1
ATOM 577 O O . GLU A 1 85 ? 36.831 65.121 3.479 1.00 61.34 123 GLU A O 1
ATOM 583 N N . ILE A 1 86 ? 38.889 65.623 4.230 1.00 58.36 124 ILE A N 1
ATOM 584 C CA . ILE A 1 86 ? 39.520 65.268 2.966 1.00 56.92 124 ILE A CA 1
ATOM 585 C C . ILE A 1 86 ? 40.024 63.817 2.951 1.00 56.10 124 ILE A C 1
ATOM 586 O O . ILE A 1 86 ? 39.903 63.129 1.940 1.00 54.75 124 ILE A O 1
ATOM 591 N N . LEU A 1 87 ? 40.580 63.352 4.066 1.00 54.12 125 LEU A N 1
ATOM 592 C CA . LEU A 1 87 ? 41.092 61.989 4.141 1.00 53.44 125 LEU A CA 1
ATOM 593 C C . LEU A 1 87 ? 39.968 60.950 4.037 1.00 52.67 125 LEU A C 1
ATOM 594 O O . LEU A 1 87 ? 40.202 59.807 3.649 1.00 53.31 125 LEU A O 1
ATOM 599 N N . GLY A 1 88 ? 38.751 61.355 4.382 1.00 51.77 126 GLY A N 1
ATOM 600 C CA . GLY A 1 88 ? 37.626 60.441 4.334 1.00 51.13 126 GLY A CA 1
ATOM 601 C C . GLY A 1 88 ? 36.700 60.678 3.164 1.00 51.65 126 GLY A C 1
ATOM 602 O O . GLY A 1 88 ? 35.615 60.111 3.109 1.00 51.55 126 GLY A O 1
ATOM 603 N N . SER A 1 89 ? 37.127 61.509 2.218 1.00 53.09 127 SER A N 1
ATOM 604 C CA . SER A 1 89 ? 36.305 61.815 1.044 1.00 54.52 127 SER A CA 1
ATOM 605 C C . SER A 1 89 ? 36.501 60.825 -0.112 1.00 54.10 127 SER A C 1
ATOM 606 O O . SER A 1 89 ? 37.546 60.193 -0.239 1.00 51.23 127 SER A O 1
ATOM 609 N N . PHE A 1 90 ? 35.478 60.710 -0.953 1.00 56.63 128 PHE A N 1
ATOM 610 C CA . PHE A 1 90 ? 35.500 59.816 -2.106 1.00 61.11 128 PHE A CA 1
ATOM 611 C C . PHE A 1 90 ? 36.344 60.385 -3.250 1.00 65.04 128 PHE A C 1
ATOM 612 O O . PHE A 1 90 ? 36.580 61.590 -3.321 1.00 64.84 128 PHE A O 1
ATOM 620 N N . ASN A 1 91 ? 36.800 59.508 -4.139 1.00 70.29 129 ASN A N 1
ATOM 621 C CA . ASN A 1 91 ? 37.573 59.932 -5.302 1.00 74.48 129 ASN A CA 1
ATOM 622 C C . ASN A 1 91 ? 36.596 60.169 -6.446 1.00 76.73 129 ASN A C 1
ATOM 623 O O . ASN A 1 91 ? 35.743 59.333 -6.739 1.00 76.84 129 ASN A O 1
ATOM 628 N N . ASN A 1 92 ? 36.724 61.322 -7.085 1.00 80.23 130 ASN A N 1
ATOM 629 C CA . ASN A 1 92 ? 35.849 61.707 -8.184 1.00 83.26 130 ASN A CA 1
ATOM 630 C C . ASN A 1 92 ? 35.847 60.752 -9.377 1.00 84.96 130 ASN A C 1
ATOM 631 O O . ASN A 1 92 ? 34.841 60.099 -9.666 1.00 85.18 130 ASN A O 1
ATOM 636 N N . ASP A 1 93 ? 36.987 60.687 -10.060 1.00 86.83 131 ASP A N 1
ATOM 637 C CA . ASP A 1 93 ? 37.178 59.866 -11.254 1.00 88.74 131 ASP A CA 1
ATOM 638 C C . ASP A 1 93 ? 36.976 58.363 -11.095 1.00 89.05 131 ASP A C 1
ATOM 639 O O . ASP A 1 93 ? 37.469 57.587 -11.911 1.00 90.00 131 ASP A O 1
ATOM 644 N N . THR A 1 94 ? 36.252 57.938 -10.068 1.00 88.94 132 THR A N 1
ATOM 645 C CA . THR A 1 94 ? 36.049 56.510 -9.864 1.00 88.65 132 THR A CA 1
ATOM 646 C C . THR A 1 94 ? 34.609 56.057 -10.048 1.00 88.39 132 THR A C 1
ATOM 647 O O . THR A 1 94 ? 34.313 55.225 -10.904 1.00 89.17 132 THR A O 1
ATOM 659 N N . LYS A 1 96 ? 30.437 55.971 -10.767 1.00 88.09 134 LYS A N 1
ATOM 660 C CA . LYS A 1 96 ? 29.567 56.249 -11.900 1.00 89.13 134 LYS A CA 1
ATOM 661 C C . LYS A 1 96 ? 28.125 56.126 -11.436 1.00 89.26 134 LYS A C 1
ATOM 662 O O . LYS A 1 96 ? 27.844 55.484 -10.427 1.00 88.94 134 LYS A O 1
ATOM 668 N N . GLU A 1 97 ? 27.215 56.748 -12.174 1.00 90.42 135 GLU A N 1
ATOM 669 C CA . GLU A 1 97 ? 25.801 56.710 -11.831 1.00 90.84 135 GLU A CA 1
ATOM 670 C C . GLU A 1 97 ? 25.280 55.282 -11.873 1.00 90.24 135 GLU A C 1
ATOM 671 O O . GLU A 1 97 ? 25.714 54.475 -12.692 1.00 89.67 135 GLU A O 1
ATOM 677 N N . ALA A 1 98 ? 24.359 54.973 -10.970 1.00 90.32 136 ALA A N 1
ATOM 678 C CA . ALA A 1 98 ? 23.774 53.644 -10.900 1.00 90.57 136 ALA A CA 1
ATOM 679 C C . ALA A 1 98 ? 22.371 53.688 -11.481 1.00 90.89 136 ALA A C 1
ATOM 680 O O . ALA A 1 98 ? 21.522 54.441 -11.012 1.00 90.87 136 ALA A O 1
ATOM 682 N N . ASP A 1 99 ? 22.131 52.883 -12.508 1.00 91.74 137 ASP A N 1
ATOM 683 C CA . ASP A 1 99 ? 20.823 52.839 -13.148 1.00 92.46 137 ASP A CA 1
ATOM 684 C C . ASP A 1 99 ? 19.935 51.798 -12.472 1.00 91.85 137 ASP A C 1
ATOM 685 O O . ASP A 1 99 ? 20.410 50.999 -11.666 1.00 91.91 137 ASP A O 1
ATOM 690 N N . ASP A 1 100 ? 18.647 51.813 -12.801 1.00 91.25 138 ASP A N 1
ATOM 691 C CA . ASP A 1 100 ? 17.694 50.871 -12.221 1.00 90.51 138 ASP A CA 1
ATOM 692 C C . ASP A 1 100 ? 17.885 49.455 -12.752 1.00 88.94 138 ASP A C 1
ATOM 693 O O . ASP A 1 100 ? 17.170 48.529 -12.357 1.00 88.84 138 ASP A O 1
ATOM 698 N N . SER A 1 101 ? 18.849 49.293 -13.650 1.00 86.32 139 SER A N 1
ATOM 699 C CA . SER A 1 101 ? 19.143 47.987 -14.223 1.00 83.91 139 SER A CA 1
ATOM 700 C C . SER A 1 101 ? 20.430 47.435 -13.617 1.00 81.10 139 SER A C 1
ATOM 701 O O . SER A 1 101 ? 20.920 46.385 -14.025 1.00 80.00 139 SER A O 1
ATOM 704 N N . ASP A 1 102 ? 20.967 48.163 -12.641 1.00 77.89 140 ASP A N 1
ATOM 705 C CA . ASP A 1 102 ? 22.187 47.777 -11.938 1.00 74.42 140 ASP A CA 1
ATOM 706 C C . ASP A 1 102 ? 22.120 46.296 -11.559 1.00 71.17 140 ASP A C 1
ATOM 707 O O . ASP A 1 102 ? 21.198 45.875 -10.859 1.00 70.66 140 ASP A O 1
ATOM 712 N N . ASP A 1 103 ? 23.092 45.512 -12.019 1.00 67.24 141 ASP A N 1
ATOM 713 C CA . ASP A 1 103 ? 23.132 44.080 -11.721 1.00 63.69 141 ASP A CA 1
ATOM 714 C C . ASP A 1 103 ? 23.132 43.765 -10.228 1.00 59.99 141 ASP A C 1
ATOM 715 O O . ASP A 1 103 ? 22.779 42.659 -9.823 1.00 57.28 141 ASP A O 1
ATOM 720 N N . GLU A 1 104 ? 23.535 44.733 -9.414 1.00 56.90 142 GLU A N 1
ATOM 721 C CA . GLU A 1 104 ? 23.591 44.527 -7.974 1.00 55.06 142 GLU A CA 1
ATOM 722 C C . GLU A 1 104 ? 22.230 44.298 -7.333 1.00 54.80 142 GLU A C 1
ATOM 723 O O . GLU A 1 104 ? 22.142 43.737 -6.241 1.00 53.77 142 GLU A O 1
ATOM 729 N N . CYS A 1 105 ? 21.173 44.724 -8.014 1.00 54.42 143 CYS A N 1
ATOM 730 C CA . CYS A 1 105 ? 19.825 44.559 -7.493 1.00 55.39 143 CYS A CA 1
ATOM 731 C C . CYS A 1 105 ? 19.263 43.190 -7.839 1.00 53.82 143 CYS A C 1
ATOM 732 O O . CYS A 1 105 ? 18.286 42.738 -7.240 1.00 53.09 143 CYS A O 1
ATOM 735 N N . LYS A 1 106 ? 19.894 42.531 -8.804 1.00 51.99 144 LYS A N 1
ATOM 736 C CA . LYS A 1 106 ? 19.447 41.223 -9.262 1.00 51.67 144 LYS A CA 1
ATOM 737 C C . LYS A 1 106 ? 19.858 40.082 -8.337 1.00 50.39 144 LYS A C 1
ATOM 738 O O . LYS A 1 106 ? 20.830 40.197 -7.598 1.00 49.50 144 LYS A O 1
ATOM 744 N N . PHE A 1 107 ? 19.099 38.986 -8.386 1.00 49.04 145 PHE A N 1
ATOM 745 C CA . PHE A 1 107 ? 19.379 37.790 -7.591 1.00 49.79 145 PHE A CA 1
ATOM 746 C C . PHE A 1 107 ? 20.434 36.998 -8.357 1.00 48.41 145 PHE A C 1
ATOM 747 O O . PHE A 1 107 ? 20.489 37.070 -9.584 1.00 48.16 145 PHE A O 1
ATOM 755 N N . LEU A 1 108 ? 21.263 36.240 -7.650 1.00 46.87 146 LEU A N 1
ATOM 756 C CA . LEU A 1 108 ? 22.279 35.440 -8.326 1.00 47.05 146 LEU A CA 1
ATOM 757 C C . LEU A 1 108 ? 21.628 34.605 -9.426 1.00 48.81 146 LEU A C 1
ATOM 758 O O . LEU A 1 108 ? 22.272 34.257 -10.411 1.00 47.94 146 LEU A O 1
ATOM 763 N N . ASP A 1 109 ? 20.344 34.302 -9.248 1.00 50.51 147 ASP A N 1
ATOM 764 C CA . ASP A 1 109 ? 19.574 33.512 -10.208 1.00 52.95 147 ASP A CA 1
ATOM 765 C C . ASP A 1 109 ? 19.217 34.258 -11.493 1.00 54.25 147 ASP A C 1
ATOM 766 O O . ASP A 1 109 ? 19.086 33.649 -12.548 1.00 55.24 147 ASP A O 1
ATOM 771 N N . GLN A 1 110 ? 19.057 35.572 -11.401 1.00 57.56 148 GLN A N 1
ATOM 772 C CA . GLN A 1 110 ? 18.699 36.383 -12.560 1.00 62.24 148 GLN A CA 1
ATOM 773 C C . GLN A 1 110 ? 19.890 36.845 -13.401 1.00 64.08 148 GLN A C 1
ATOM 774 O O . GLN A 1 110 ? 19.710 37.323 -14.524 1.00 65.51 148 GLN A O 1
ATOM 780 N N . LEU A 1 111 ? 21.101 36.703 -12.869 1.00 64.69 149 LEU A N 1
ATOM 781 C CA . LEU A 1 111 ? 22.294 37.139 -13.586 1.00 65.95 149 LEU A CA 1
ATOM 782 C C . LEU A 1 111 ? 22.466 36.541 -14.986 1.00 67.86 149 LEU A C 1
ATOM 783 O O . LEU A 1 111 ? 22.539 37.276 -15.968 1.00 67.77 149 LEU A O 1
ATOM 788 N N . CYS A 1 112 ? 22.529 35.219 -15.092 1.00 70.83 150 CYS A N 1
ATOM 789 C CA . CYS A 1 112 ? 22.694 34.599 -16.405 1.00 74.08 150 CYS A CA 1
ATOM 790 C C . CYS A 1 112 ? 21.547 33.664 -16.777 1.00 76.95 150 CYS A C 1
ATOM 791 O O . CYS A 1 112 ? 21.743 32.722 -17.542 1.00 76.41 150 CYS A O 1
ATOM 794 N N . GLN A 1 113 ? 20.359 33.926 -16.241 1.00 80.69 151 GLN A N 1
ATOM 795 C CA . GLN A 1 113 ? 19.188 33.096 -16.514 1.00 84.82 151 GLN A CA 1
ATOM 796 C C . GLN A 1 113 ? 19.036 32.827 -18.018 1.00 86.89 151 GLN A C 1
ATOM 797 O O . GLN A 1 113 ? 18.501 33.662 -18.753 1.00 86.20 151 GLN A O 1
ATOM 803 N N . THR A 1 114 ? 19.512 31.651 -18.444 1.00 89.35 152 THR A N 1
ATOM 804 C CA . THR A 1 114 ? 19.502 31.185 -19.841 1.00 91.15 152 THR A CA 1
ATOM 805 C C . THR A 1 114 ? 18.961 32.178 -20.868 1.00 92.69 152 THR A C 1
ATOM 806 O O . THR A 1 114 ? 17.811 32.074 -21.309 1.00 92.56 152 THR A O 1
ATOM 810 N N . SER A 1 115 ? 19.812 33.127 -21.257 1.00 93.84 153 SER A N 1
ATOM 811 C CA . SER A 1 115 ? 19.443 34.157 -22.222 1.00 94.49 153 SER A CA 1
ATOM 812 C C . SER A 1 115 ? 18.112 34.786 -21.833 1.00 94.93 153 SER A C 1
ATOM 813 O O . SER A 1 115 ? 17.152 34.752 -22.600 1.00 94.99 153 SER A O 1
ATOM 815 N N . LYS A 1 116 ? 18.064 35.358 -20.633 1.00 95.56 154 LYS A N 1
ATOM 816 C CA . LYS A 1 116 ? 16.852 35.990 -20.127 1.00 96.21 154 LYS A CA 1
ATOM 817 C C . LYS A 1 116 ? 15.674 35.023 -20.191 1.00 96.48 154 LYS A C 1
ATOM 818 O O . LYS A 1 116 ? 14.641 35.341 -20.775 1.00 97.07 154 LYS A O 1
ATOM 820 N N . LYS A 1 117 ? 15.834 33.842 -19.597 1.00 96.93 155 LYS A N 1
ATOM 821 C CA . LYS A 1 117 ? 14.767 32.843 -19.589 1.00 97.49 155 LYS A CA 1
ATOM 822 C C . LYS A 1 117 ? 13.473 33.501 -19.134 1.00 98.18 155 LYS A C 1
ATOM 823 O O . LYS A 1 117 ? 12.385 33.124 -19.570 1.00 98.22 155 LYS A O 1
ATOM 825 N N . PRO A 1 118 ? 13.601 34.487 -18.251 1.00 98.88 156 PRO A N 1
ATOM 826 C CA . PRO A 1 118 ? 12.447 35.216 -17.751 1.00 100.06 156 PRO A CA 1
ATOM 827 C C . PRO A 1 118 ? 12.135 36.333 -18.742 1.00 100.96 156 PRO A C 1
ATOM 828 O O . PRO A 1 118 ? 12.339 37.514 -18.449 1.00 100.90 156 PRO A O 1
ATOM 830 N N . VAL A 1 119 ? 11.654 35.931 -19.919 1.00 101.62 157 VAL A N 1
ATOM 831 C CA . VAL A 1 119 ? 11.290 36.832 -21.015 1.00 101.99 157 VAL A CA 1
ATOM 832 C C . VAL A 1 119 ? 11.907 38.236 -20.936 1.00 102.08 157 VAL A C 1
ATOM 833 O O . VAL A 1 119 ? 13.133 38.387 -20.946 1.00 102.11 157 VAL A O 1
ATOM 835 N N . ASP A 1 120 ? 11.049 39.254 -20.864 1.00 101.85 158 ASP A N 1
ATOM 836 C CA . ASP A 1 120 ? 11.479 40.648 -20.790 1.00 101.48 158 ASP A CA 1
ATOM 837 C C . ASP A 1 120 ? 12.037 41.128 -22.128 1.00 101.69 158 ASP A C 1
ATOM 838 O O . ASP A 1 120 ? 13.129 41.698 -22.193 1.00 101.85 158 ASP A O 1
ATOM 840 N N . ILE A 1 121 ? 11.280 40.888 -23.194 1.00 101.66 159 ILE A N 1
ATOM 841 C CA . ILE A 1 121 ? 11.678 41.305 -24.532 1.00 101.72 159 ILE A CA 1
ATOM 842 C C . ILE A 1 121 ? 10.944 42.597 -24.874 1.00 101.94 159 ILE A C 1
ATOM 843 O O . ILE A 1 121 ? 11.130 43.167 -25.949 1.00 102.04 159 ILE A O 1
ATOM 845 N N . GLU A 1 122 ? 10.108 43.046 -23.941 1.00 102.12 160 GLU A N 1
ATOM 846 C CA . GLU A 1 122 ? 9.325 44.267 -24.102 1.00 102.42 160 GLU A CA 1
ATOM 847 C C . GLU A 1 122 ? 9.070 44.903 -22.731 1.00 102.64 160 GLU A C 1
ATOM 848 O O . GLU A 1 122 ? 9.793 44.630 -21.769 1.00 103.34 160 GLU A O 1
ATOM 850 N N . ASP A 1 123 ? 8.043 45.748 -22.648 1.00 102.08 161 ASP A N 1
ATOM 851 C CA . ASP A 1 123 ? 7.682 46.424 -21.402 1.00 101.07 161 ASP A CA 1
ATOM 852 C C . ASP A 1 123 ? 8.904 46.995 -20.679 1.00 100.66 161 ASP A C 1
ATOM 853 O O . ASP A 1 123 ? 9.503 47.969 -21.137 1.00 100.47 161 ASP A O 1
ATOM 855 N N . THR A 1 124 ? 9.262 46.383 -19.552 1.00 100.09 162 THR A N 1
ATOM 856 C CA . THR A 1 124 ? 10.408 46.808 -18.746 1.00 99.08 162 THR A CA 1
ATOM 857 C C . THR A 1 124 ? 10.402 46.056 -17.416 1.00 98.50 162 THR A C 1
ATOM 858 O O . THR A 1 124 ? 9.368 45.538 -16.994 1.00 98.73 162 THR A O 1
ATOM 860 N N . ILE A 1 125 ? 11.557 45.996 -16.758 1.00 96.96 163 ILE A N 1
ATOM 861 C CA . ILE A 1 125 ? 11.671 45.308 -15.474 1.00 95.73 163 ILE A CA 1
ATOM 862 C C . ILE A 1 125 ? 12.671 46.033 -14.577 1.00 94.71 163 ILE A C 1
ATOM 863 O O . ILE A 1 125 ? 13.869 46.047 -14.860 1.00 94.88 163 ILE A O 1
ATOM 865 N N . ASN A 1 126 ? 12.172 46.640 -13.500 1.00 93.48 164 ASN A N 1
ATOM 866 C CA . ASN A 1 126 ? 13.024 47.377 -12.565 1.00 92.23 164 ASN A CA 1
ATOM 867 C C . ASN A 1 126 ? 13.330 46.514 -11.347 1.00 90.62 164 ASN A C 1
ATOM 868 O O . ASN A 1 126 ? 12.616 46.564 -10.342 1.00 90.27 164 ASN A O 1
ATOM 873 N N . TYR A 1 127 ? 14.399 45.727 -11.437 1.00 88.56 165 TYR A N 1
ATOM 874 C CA . TYR A 1 127 ? 14.778 44.842 -10.342 1.00 86.29 165 TYR A CA 1
ATOM 875 C C . TYR A 1 127 ? 15.115 45.624 -9.075 1.00 84.34 165 TYR A C 1
ATOM 876 O O . TYR A 1 127 ? 14.763 45.210 -7.970 1.00 83.61 165 TYR A O 1
ATOM 885 N N . CYS A 1 128 ? 15.794 46.755 -9.234 1.00 82.37 166 CYS A N 1
ATOM 886 C CA . CYS A 1 128 ? 16.160 47.572 -8.086 1.00 81.41 166 CYS A CA 1
ATOM 887 C C . CYS A 1 128 ? 14.936 47.981 -7.276 1.00 83.24 166 CYS A C 1
ATOM 888 O O . CYS A 1 128 ? 14.862 47.716 -6.076 1.00 83.46 166 CYS A O 1
ATOM 891 N N . ASP A 1 129 ? 13.970 48.611 -7.937 1.00 85.29 167 ASP A N 1
ATOM 892 C CA . ASP A 1 129 ? 12.754 49.057 -7.267 1.00 86.75 167 ASP A CA 1
ATOM 893 C C . ASP A 1 129 ? 11.984 47.893 -6.637 1.00 87.08 167 ASP A C 1
ATOM 894 O O . ASP A 1 129 ? 11.402 48.037 -5.560 1.00 87.23 167 ASP A O 1
ATOM 899 N N . VAL A 1 130 ? 11.989 46.745 -7.309 1.00 87.58 168 VAL A N 1
ATOM 900 C CA . VAL A 1 130 ? 11.295 45.553 -6.818 1.00 88.25 168 VAL A CA 1
ATOM 901 C C . VAL A 1 130 ? 11.929 44.977 -5.555 1.00 88.94 168 VAL A C 1
ATOM 902 O O . VAL A 1 130 ? 11.249 44.754 -4.553 1.00 88.89 168 VAL A O 1
ATOM 906 N N . ASN A 1 131 ? 13.233 44.731 -5.615 1.00 89.63 169 ASN A N 1
ATOM 907 C CA . ASN A 1 131 ? 13.955 44.167 -4.486 1.00 90.76 169 ASN A CA 1
ATOM 908 C C . ASN A 1 131 ? 14.178 45.183 -3.372 1.00 91.23 169 ASN A C 1
ATOM 909 O O . ASN A 1 131 ? 15.003 44.981 -2.479 1.00 91.02 169 ASN A O 1
ATOM 914 N N . ASP A 1 132 ? 13.429 46.278 -3.443 1.00 91.62 170 ASP A N 1
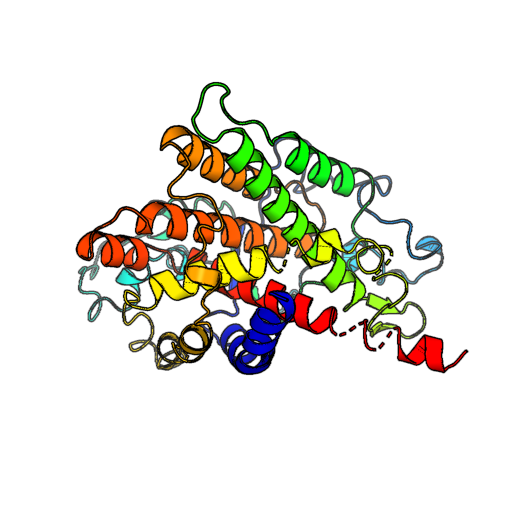ATOM 915 C CA . ASP A 1 132 ? 13.466 47.339 -2.446 1.00 92.09 170 ASP A CA 1
ATOM 916 C C . ASP A 1 132 ? 14.738 48.178 -2.345 1.00 92.14 170 ASP A C 1
ATOM 917 O O . ASP A 1 132 ? 15.154 48.545 -1.248 1.00 92.17 170 ASP A O 1
ATOM 922 N N . PHE A 1 133 ? 15.353 48.484 -3.483 1.00 92.52 171 PHE A N 1
ATOM 923 C CA . PHE A 1 133 ? 16.553 49.321 -3.498 1.00 92.78 171 PHE A CA 1
ATOM 924 C C . PHE A 1 133 ? 16.102 50.753 -3.785 1.00 93.82 171 PHE A C 1
ATOM 925 O O . PHE A 1 133 ? 16.442 51.328 -4.821 1.00 94.04 171 PHE A O 1
ATOM 933 N N . ASN A 1 134 ? 15.333 51.323 -2.863 1.00 94.72 172 ASN A N 1
ATOM 934 C CA . ASN A 1 134 ? 14.809 52.676 -3.027 1.00 95.36 172 ASN A CA 1
ATOM 935 C C . ASN A 1 134 ? 15.815 53.778 -2.708 1.00 95.29 172 ASN A C 1
ATOM 936 O O . ASN A 1 134 ? 15.553 54.654 -1.883 1.00 94.81 172 ASN A O 1
ATOM 941 N N . GLY A 1 135 ? 16.964 53.732 -3.374 1.00 95.45 173 GLY A N 1
ATOM 942 C CA . GLY A 1 135 ? 17.986 54.739 -3.160 1.00 94.99 173 GLY A CA 1
ATOM 943 C C . GLY A 1 135 ? 17.660 56.000 -3.935 1.00 94.59 173 GLY A C 1
ATOM 944 O O . GLY A 1 135 ? 17.653 56.000 -5.167 1.00 94.69 173 GLY A O 1
ATOM 945 N N . LYS A 1 136 ? 17.389 57.080 -3.210 1.00 94.15 174 LYS A N 1
ATOM 946 C CA . LYS A 1 136 ? 17.047 58.355 -3.830 1.00 92.95 174 LYS A CA 1
ATOM 947 C C . LYS A 1 136 ? 18.176 58.945 -4.677 1.00 90.86 174 LYS A C 1
ATOM 948 O O . LYS A 1 136 ? 17.984 59.951 -5.360 1.00 91.51 174 LYS A O 1
ATOM 954 N N . ASN A 1 137 ? 19.346 58.316 -4.639 1.00 87.87 175 ASN A N 1
ATOM 955 C CA . ASN A 1 137 ? 20.490 58.795 -5.411 1.00 84.57 175 ASN A CA 1
ATOM 956 C C . ASN A 1 137 ? 21.691 57.853 -5.281 1.00 80.92 175 ASN A C 1
ATOM 957 O O . ASN A 1 137 ? 22.707 58.191 -4.671 1.00 80.42 175 ASN A O 1
ATOM 962 N N . ALA A 1 138 ? 21.563 56.674 -5.878 1.00 76.49 176 ALA A N 1
ATOM 963 C CA . ALA A 1 138 ? 22.604 55.658 -5.824 1.00 73.21 176 ALA A CA 1
ATOM 964 C C . ALA A 1 138 ? 23.697 55.808 -6.877 1.00 70.70 176 ALA A C 1
ATOM 965 O O . ALA A 1 138 ? 23.454 56.281 -7.983 1.00 71.04 176 ALA A O 1
ATOM 967 N N . VAL A 1 139 ? 24.903 55.389 -6.514 1.00 67.47 177 VAL A N 1
ATOM 968 C CA . VAL A 1 139 ? 26.052 55.434 -7.409 1.00 64.77 177 VAL A CA 1
ATOM 969 C C . VAL A 1 139 ? 26.883 54.174 -7.201 1.00 63.06 177 VAL A C 1
ATOM 970 O O . VAL A 1 139 ? 26.749 53.493 -6.183 1.00 61.84 177 VAL A O 1
ATOM 974 N N . LEU A 1 140 ? 27.733 53.861 -8.172 1.00 60.88 178 LEU A N 1
ATOM 975 C CA . LEU A 1 140 ? 28.599 52.696 -8.074 1.00 59.13 178 LEU A CA 1
ATOM 976 C C . LEU A 1 140 ? 30.010 53.179 -7.808 1.00 58.07 178 LEU A C 1
ATOM 977 O O . LEU A 1 140 ? 30.627 53.829 -8.652 1.00 57.16 178 LEU A O 1
ATOM 982 N N . ILE A 1 141 ? 30.520 52.868 -6.625 1.00 55.96 179 ILE A N 1
ATOM 983 C CA . ILE A 1 141 ? 31.852 53.306 -6.265 1.00 55.27 179 ILE A CA 1
ATOM 984 C C . ILE A 1 141 ? 32.898 52.227 -6.495 1.00 54.69 179 ILE A C 1
ATOM 985 O O . ILE A 1 141 ? 32.641 51.043 -6.295 1.00 55.68 179 ILE A O 1
ATOM 990 N N . ASP A 1 142 ? 34.074 52.654 -6.939 1.00 53.80 180 ASP A N 1
ATOM 991 C CA . ASP A 1 142 ? 35.184 51.752 -7.194 1.00 53.24 180 ASP A CA 1
ATOM 992 C C . ASP A 1 142 ? 35.880 51.537 -5.852 1.00 52.70 180 ASP A C 1
ATOM 993 O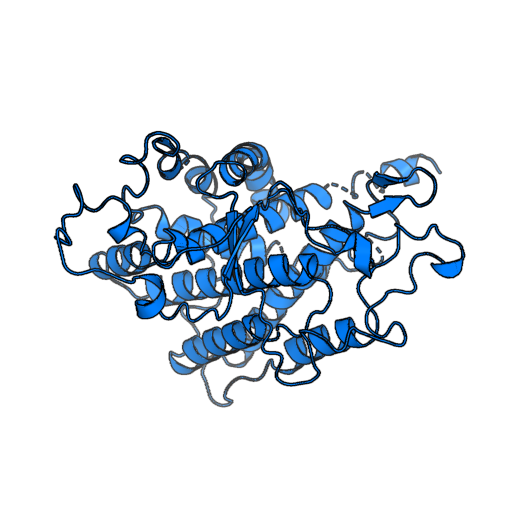 O . ASP A 1 142 ? 36.582 52.419 -5.360 1.00 52.50 180 ASP A O 1
ATOM 998 N N . LEU A 1 143 ? 35.673 50.359 -5.271 1.00 51.93 181 LEU A N 1
ATOM 999 C CA . LEU A 1 143 ? 36.243 50.011 -3.977 1.00 50.94 181 LEU A CA 1
ATOM 1000 C C . LEU A 1 143 ? 37.760 49.904 -3.998 1.00 50.74 181 LEU A C 1
ATOM 1001 O O . LEU A 1 143 ? 38.407 50.022 -2.962 1.00 49.64 181 LEU A O 1
ATOM 1006 N N . THR A 1 144 ? 38.332 49.680 -5.173 1.00 51.79 182 THR A N 1
ATOM 1007 C CA . THR A 1 144 ? 39.782 49.579 -5.286 1.00 54.26 182 THR A CA 1
ATOM 1008 C C . THR A 1 144 ? 40.409 50.970 -5.218 1.00 54.49 182 THR A C 1
ATOM 1009 O O . THR A 1 144 ? 41.554 51.125 -4.803 1.00 55.06 182 THR A O 1
ATOM 1013 N N . ALA A 1 145 ? 39.647 51.981 -5.614 1.00 54.38 183 ALA A N 1
ATOM 1014 C CA . ALA A 1 145 ? 40.136 53.354 -5.599 1.00 55.68 183 ALA A CA 1
ATOM 1015 C C . ALA A 1 145 ? 39.688 54.118 -4.347 1.00 56.07 183 ALA A C 1
ATOM 1016 O O . ALA A 1 145 ? 40.080 55.269 -4.139 1.00 55.04 183 ALA A O 1
ATOM 1018 N N . ASN A 1 146 ? 38.869 53.473 -3.520 1.00 55.11 184 ASN A N 1
ATOM 1019 C CA . ASN A 1 146 ? 38.372 54.081 -2.287 1.00 54.08 184 ASN A CA 1
ATOM 1020 C C . ASN A 1 146 ? 38.561 53.120 -1.101 1.00 53.04 184 ASN A C 1
ATOM 1021 O O . ASN A 1 146 ? 37.615 52.821 -0.374 1.00 52.58 184 ASN A O 1
ATOM 1026 N N . PRO A 1 147 ? 39.788 52.621 -0.895 1.00 50.74 185 PRO A N 1
ATOM 1027 C CA . PRO A 1 147 ? 40.054 51.698 0.210 1.00 49.76 185 PRO A CA 1
ATOM 1028 C C . PRO A 1 147 ? 39.786 52.255 1.611 1.00 50.55 185 PRO A C 1
ATOM 1029 O O . PRO A 1 147 ? 39.855 53.468 1.845 1.00 50.32 185 PRO A O 1
ATOM 1033 N N . GLU A 1 148 ? 39.465 51.358 2.537 1.00 48.25 186 GLU A N 1
ATOM 1034 C CA . GLU A 1 148 ? 39.218 51.747 3.917 1.00 47.87 186 GLU A CA 1
ATOM 1035 C C . GLU A 1 148 ? 40.596 52.116 4.458 1.00 47.71 186 GLU A C 1
ATOM 1036 O O . GLU A 1 148 ? 41.570 51.424 4.178 1.00 47.25 186 GLU A O 1
ATOM 1042 N N . ARG A 1 149 ? 40.683 53.211 5.210 1.00 46.53 187 ARG A N 1
ATOM 1043 C CA . ARG A 1 149 ? 41.963 53.667 5.753 1.00 46.48 187 ARG A CA 1
ATOM 1044 C C . ARG A 1 149 ? 41.727 54.686 6.861 1.00 44.84 187 ARG A C 1
ATOM 1045 O O . ARG A 1 149 ? 40.586 55.024 7.175 1.00 44.24 187 ARG A O 1
ATOM 1053 N N . PHE A 1 150 ? 42.813 55.177 7.446 1.00 45.28 188 PHE A N 1
ATOM 1054 C CA . PHE A 1 150 ? 42.712 56.190 8.489 1.00 47.13 188 PHE A CA 1
ATOM 1055 C C . PHE A 1 150 ? 42.188 57.464 7.828 1.00 47.82 188 PHE A C 1
ATOM 1056 O O . PHE A 1 150 ? 42.771 57.945 6.859 1.00 47.37 188 PHE A O 1
ATOM 1064 N N . THR A 1 151 ? 41.091 58.006 8.350 1.00 48.73 189 THR A N 1
ATOM 1065 C CA . THR A 1 151 ? 40.497 59.215 7.785 1.00 48.07 189 THR A CA 1
ATOM 1066 C C . THR A 1 151 ? 40.468 60.365 8.790 1.00 48.85 189 THR A C 1
ATOM 1067 O O . THR A 1 151 ? 40.110 61.492 8.444 1.00 50.08 189 THR A O 1
ATOM 1071 N N . GLY A 1 152 ? 40.839 60.082 10.033 1.00 48.57 190 GLY A N 1
ATOM 1072 C CA . GLY A 1 152 ? 40.826 61.118 11.049 1.00 49.07 190 GLY A CA 1
ATOM 1073 C C . GLY A 1 152 ? 39.475 61.256 11.732 1.00 48.89 190 GLY A C 1
ATOM 1074 O O . GLY A 1 152 ? 39.342 61.964 12.725 1.00 50.88 190 GLY A O 1
ATOM 1075 N N . TYR A 1 153 ? 38.468 60.580 11.194 1.00 47.68 191 TYR A N 1
ATOM 1076 C CA . TYR A 1 153 ? 37.125 60.606 11.759 1.00 47.74 191 TYR A CA 1
ATOM 1077 C C . TYR A 1 153 ? 37.132 60.022 13.176 1.00 49.88 191 TYR A C 1
ATOM 1078 O O . TYR A 1 153 ? 37.847 59.050 13.455 1.00 49.44 191 TYR A O 1
ATOM 1087 N N . GLY A 1 154 ? 36.334 60.618 14.060 1.00 48.81 192 GLY A N 1
ATOM 1088 C CA . GLY A 1 154 ? 36.261 60.165 15.433 1.00 47.97 192 GLY A CA 1
ATOM 1089 C C . GLY A 1 154 ? 35.438 61.109 16.283 1.00 47.70 192 GLY A C 1
ATOM 1090 O O . GLY A 1 154 ? 34.356 61.529 15.877 1.00 47.21 192 GLY A O 1
ATOM 1091 N N . GLY A 1 155 ? 35.939 61.428 17.473 1.00 49.08 193 GLY A N 1
ATOM 1092 C CA . GLY A 1 155 ? 35.239 62.343 18.362 1.00 51.59 193 GLY A CA 1
ATOM 1093 C C . GLY A 1 155 ? 33.892 61.896 18.907 1.00 52.88 193 GLY A C 1
ATOM 1094 O O . GLY A 1 155 ? 33.578 60.711 18.928 1.00 53.16 193 GLY A O 1
ATOM 1095 N N . LYS A 1 156 ? 33.085 62.860 19.341 1.00 54.11 194 LYS A N 1
ATOM 1096 C CA . LYS A 1 156 ? 31.778 62.568 19.915 1.00 55.34 194 LYS A CA 1
ATOM 1097 C C . LYS A 1 156 ? 30.826 61.791 19.021 1.00 53.82 194 LYS A C 1
ATOM 1098 O O . LYS A 1 156 ? 30.181 60.859 19.480 1.00 53.59 194 LYS A O 1
ATOM 1104 N N . GLN A 1 157 ? 30.722 62.171 17.752 1.00 52.67 195 GLN A N 1
ATOM 1105 C CA . GLN A 1 157 ? 29.806 61.473 16.861 1.00 51.70 195 GLN A CA 1
ATOM 1106 C C . GLN A 1 157 ? 30.198 60.008 16.703 1.00 49.45 195 GLN A C 1
ATOM 1107 O O . GLN A 1 157 ? 29.358 59.116 16.827 1.00 48.49 195 GLN A O 1
ATOM 1113 N N . ALA A 1 158 ? 31.472 59.770 16.421 1.00 47.67 196 ALA A N 1
ATOM 1114 C CA . ALA A 1 158 ? 31.966 58.414 16.250 1.00 47.52 196 ALA A CA 1
ATOM 1115 C C . ALA A 1 158 ? 31.645 57.603 17.506 1.00 47.38 196 ALA A C 1
ATOM 1116 O O . ALA A 1 158 ? 31.122 56.491 17.419 1.00 46.93 196 ALA A O 1
ATOM 1118 N N . GLY A 1 159 ? 31.940 58.180 18.669 1.00 47.54 197 GLY A N 1
ATOM 1119 C CA . GLY A 1 159 ? 31.677 57.511 19.932 1.00 46.90 197 GLY A CA 1
ATOM 1120 C C . GLY A 1 159 ? 30.201 57.272 20.198 1.00 48.76 197 GLY A C 1
ATOM 1121 O O . GLY A 1 159 ? 29.834 56.238 20.750 1.00 50.09 197 GLY A O 1
ATOM 1122 N N . GLN A 1 160 ? 29.349 58.213 19.803 1.00 48.17 198 GLN A N 1
ATOM 1123 C CA . GLN A 1 160 ? 27.916 58.068 20.015 1.00 48.55 198 GLN A CA 1
ATOM 1124 C C . GLN A 1 160 ? 27.366 56.974 19.129 1.00 47.14 198 GLN A C 1
ATOM 1125 O O . GLN A 1 160 ? 26.473 56.228 19.527 1.00 46.57 198 GLN A O 1
ATOM 1131 N N . ILE A 1 161 ? 27.893 56.890 17.913 1.00 46.34 199 ILE A N 1
ATOM 1132 C CA . ILE A 1 161 ? 27.441 55.870 16.987 1.00 43.04 199 ILE A CA 1
ATOM 1133 C C . ILE A 1 161 ? 27.817 54.490 17.532 1.00 41.03 199 ILE A C 1
ATOM 1134 O O . ILE A 1 161 ? 26.956 53.621 17.644 1.00 40.06 199 ILE A O 1
ATOM 1139 N N . TRP A 1 162 ? 29.083 54.302 17.898 1.00 36.96 200 TRP A N 1
ATOM 1140 C CA . TRP A 1 162 ? 29.519 53.024 18.458 1.00 38.90 200 TRP A CA 1
ATOM 1141 C C . TRP A 1 162 ? 28.724 52.660 19.717 1.00 39.15 200 TRP A C 1
ATOM 1142 O O . TRP A 1 162 ? 28.309 51.511 19.884 1.00 38.64 200 TRP A O 1
ATOM 1153 N N . SER A 1 163 ? 28.512 53.636 20.601 1.00 40.62 201 SER A N 1
ATOM 1154 C CA . SER A 1 163 ? 27.769 53.388 21.834 1.00 41.37 201 SER A CA 1
ATOM 1155 C C . SER A 1 163 ? 26.330 52.996 21.562 1.00 40.84 201 SER A C 1
ATOM 1156 O O . SER A 1 163 ? 25.807 52.087 22.197 1.00 42.45 201 SER A O 1
ATOM 1159 N N . THR A 1 164 ? 25.686 53.679 20.621 1.00 40.65 202 THR A N 1
ATOM 1160 C CA . THR A 1 164 ? 24.293 53.377 20.302 1.00 41.84 202 THR A CA 1
ATOM 1161 C C . THR A 1 164 ? 24.192 51.943 19.816 1.00 42.21 202 THR A C 1
ATOM 1162 O O . THR A 1 164 ? 23.300 51.194 20.224 1.00 41.87 202 THR A O 1
ATOM 1166 N N . ILE A 1 165 ? 25.129 51.568 18.948 1.00 42.42 203 ILE A N 1
ATOM 1167 C CA . ILE A 1 165 ? 25.183 50.221 18.405 1.00 41.45 203 ILE A CA 1
ATOM 1168 C C . ILE A 1 165 ? 25.312 49.187 19.528 1.00 42.12 203 ILE A C 1
ATOM 1169 O O . ILE A 1 165 ? 24.491 48.273 19.632 1.00 41.45 203 ILE A O 1
ATOM 1174 N N . TYR A 1 166 ? 26.332 49.335 20.371 1.00 42.58 204 TYR A N 1
ATOM 1175 C CA . TYR A 1 166 ? 26.540 48.404 21.486 1.00 44.19 204 TYR A CA 1
ATOM 1176 C C . TYR A 1 166 ? 25.376 48.418 22.485 1.00 47.18 204 TYR A C 1
ATOM 1177 O O . TYR A 1 166 ? 24.987 47.378 23.021 1.00 44.99 204 TYR A O 1
ATOM 1186 N N . GLN A 1 167 ? 24.825 49.604 22.728 1.00 50.90 205 GLN A N 1
ATOM 1187 C CA . GLN A 1 167 ? 23.729 49.762 23.677 1.00 57.03 205 GLN A CA 1
ATOM 1188 C C . GLN A 1 167 ? 22.389 49.166 23.235 1.00 58.92 205 GLN A C 1
ATOM 1189 O O . GLN A 1 167 ? 21.537 48.878 24.072 1.00 58.84 205 GLN A O 1
ATOM 1195 N N . ASP A 1 168 ? 22.198 48.979 21.932 1.00 62.90 206 ASP A N 1
ATOM 1196 C CA . ASP A 1 168 ? 20.951 48.401 21.436 1.00 66.60 206 ASP A CA 1
ATOM 1197 C C . ASP A 1 168 ? 21.029 46.886 21.380 1.00 66.91 206 ASP A C 1
ATOM 1198 O O . ASP A 1 168 ? 20.391 46.251 20.545 1.00 66.23 206 ASP A O 1
ATOM 1203 N N . ASN A 1 169 ? 21.830 46.320 22.278 1.00 68.51 207 ASN A N 1
ATOM 1204 C CA . ASN A 1 169 ? 22.003 44.878 22.382 1.00 69.58 207 ASN A CA 1
ATOM 1205 C C . ASN A 1 169 ? 20.963 44.425 23.407 1.00 71.49 207 ASN A C 1
ATOM 1206 O O . ASN A 1 169 ? 21.298 44.139 24.557 1.00 71.07 207 ASN A O 1
ATOM 1211 N N . CYS A 1 170 ? 19.698 44.383 22.993 1.00 73.49 208 CYS A N 1
ATOM 1212 C CA . CYS A 1 170 ? 18.624 43.985 23.898 1.00 76.91 208 CYS A CA 1
ATOM 1213 C C . CYS A 1 170 ? 17.557 43.094 23.266 1.00 75.19 208 CYS A C 1
ATOM 1214 O O . CYS A 1 170 ? 16.670 43.571 22.564 1.00 76.99 208 CYS A O 1
ATOM 1217 N N . PHE A 1 171 ? 17.638 41.796 23.532 1.00 72.38 209 PHE A N 1
ATOM 1218 C CA . PHE A 1 171 ? 16.671 40.858 22.985 1.00 69.90 209 PHE A CA 1
ATOM 1219 C C . PHE A 1 171 ? 15.536 40.551 23.958 1.00 69.95 209 PHE A C 1
ATOM 1220 O O . PHE A 1 171 ? 15.640 40.804 25.162 1.00 69.62 209 PHE A O 1
ATOM 1228 N N . THR A 1 172 ? 14.453 39.997 23.420 1.00 68.72 210 THR A N 1
ATOM 1229 C CA . THR A 1 172 ? 13.290 39.639 24.217 1.00 67.61 210 THR A CA 1
ATOM 1230 C C . THR A 1 172 ? 13.633 38.680 25.354 1.00 67.51 210 THR A C 1
ATOM 1231 O O . THR A 1 172 ? 14.144 37.581 25.130 1.00 66.08 210 THR A O 1
ATOM 1235 N N . ILE A 1 173 ? 13.351 39.110 26.579 1.00 67.59 211 ILE A N 1
ATOM 1236 C CA . ILE A 1 173 ? 13.603 38.282 27.747 1.00 69.54 211 ILE A CA 1
ATOM 1237 C C . ILE A 1 173 ? 12.556 37.172 27.805 1.00 69.54 211 ILE A C 1
ATOM 1238 O O . ILE A 1 173 ? 11.398 37.375 27.436 1.00 68.85 211 ILE A O 1
ATOM 1243 N N . GLY A 1 174 ? 12.974 35.995 28.257 1.00 69.51 212 GLY A N 1
ATOM 1244 C CA . GLY A 1 174 ? 12.062 34.873 28.343 1.00 69.30 212 GLY A CA 1
ATOM 1245 C C . GLY A 1 174 ? 12.299 33.890 27.217 1.00 69.68 212 GLY A C 1
ATOM 1246 O O . GLY A 1 174 ? 11.808 32.764 27.255 1.00 68.78 212 GLY A O 1
ATOM 1247 N N . GLU A 1 175 ? 13.058 34.317 26.212 1.00 70.47 213 GLU A N 1
ATOM 1248 C CA . GLU A 1 175 ? 13.360 33.463 25.072 1.00 71.20 213 GLU A CA 1
ATOM 1249 C C . GLU A 1 175 ? 14.453 32.453 25.401 1.00 70.60 213 GLU A C 1
ATOM 1250 O O . GLU A 1 175 ? 15.142 32.570 26.410 1.00 69.93 213 GLU A O 1
ATOM 1256 N N . THR A 1 176 ? 14.600 31.463 24.532 1.00 69.90 214 THR A N 1
ATOM 1257 C CA . THR A 1 176 ? 15.593 30.410 24.702 1.00 69.71 214 THR A CA 1
ATOM 1258 C C . THR A 1 176 ? 17.005 30.931 24.989 1.00 68.49 214 THR A C 1
ATOM 1259 O O . THR A 1 176 ? 17.462 30.928 26.137 1.00 68.21 214 THR A O 1
ATOM 1263 N N . GLY A 1 177 ? 17.693 31.370 23.938 1.00 65.64 215 GLY A N 1
ATOM 1264 C CA . GLY A 1 177 ? 19.046 31.865 24.098 1.00 62.88 215 GLY A CA 1
ATOM 1265 C C . GLY A 1 177 ? 19.188 33.368 24.002 1.00 60.18 215 GLY A C 1
ATOM 1266 O O . GLY A 1 177 ? 19.929 33.868 23.158 1.00 60.42 215 GLY A O 1
ATOM 1267 N N . GLU A 1 178 ? 18.492 34.092 24.872 1.00 58.57 216 GLU A N 1
ATOM 1268 C CA . GLU A 1 178 ? 18.563 35.547 24.864 1.00 56.86 216 GLU A CA 1
ATOM 1269 C C . GLU A 1 178 ? 19.964 36.005 25.268 1.00 53.60 216 GLU A C 1
ATOM 1270 O O . GLU A 1 178 ? 20.431 37.053 24.820 1.00 51.46 216 GLU A O 1
ATOM 1276 N N . SER A 1 179 ? 20.633 35.217 26.111 1.00 50.50 217 SER A N 1
ATOM 1277 C CA . SER A 1 179 ? 21.990 35.551 26.542 1.00 47.34 217 SER A CA 1
ATOM 1278 C C . SER A 1 179 ? 22.954 35.243 25.413 1.00 44.74 217 SER A C 1
ATOM 1279 O O . SER A 1 179 ? 23.915 35.973 25.191 1.00 44.93 217 SER A O 1
ATOM 1282 N N . LEU A 1 180 ? 22.690 34.144 24.713 1.00 42.49 218 LEU A N 1
ATOM 1283 C CA . LEU A 1 180 ? 23.517 33.711 23.592 1.00 42.00 218 LEU A CA 1
ATOM 1284 C C . LEU A 1 180 ? 23.472 34.724 22.440 1.00 40.52 218 LEU A C 1
ATOM 1285 O O . LEU A 1 180 ? 24.498 35.049 21.838 1.00 39.43 218 LEU A O 1
ATOM 1290 N N . ALA A 1 181 ? 22.277 35.219 22.140 1.00 37.74 219 ALA A N 1
ATOM 1291 C CA . ALA A 1 181 ? 22.112 36.172 21.060 1.00 39.63 219 ALA A CA 1
ATOM 1292 C C . ALA A 1 181 ? 22.821 37.464 21.430 1.00 39.21 219 ALA A C 1
ATOM 1293 O O . ALA A 1 181 ? 23.470 38.094 20.597 1.00 38.67 219 ALA A O 1
ATOM 1295 N N . LYS A 1 182 ? 22.707 37.842 22.694 1.00 39.16 220 LYS A N 1
ATOM 1296 C CA . LYS A 1 182 ? 23.334 39.060 23.179 1.00 40.36 220 LYS A CA 1
ATOM 1297 C C . LYS A 1 182 ? 24.867 38.986 23.072 1.00 38.90 220 LYS A C 1
ATOM 1298 O O . LYS A 1 182 ? 25.505 39.997 22.776 1.00 33.87 220 LYS A O 1
ATOM 1304 N N . ASP A 1 183 ? 25.444 37.797 23.290 1.00 37.13 221 ASP A N 1
ATOM 1305 C CA . ASP A 1 183 ? 26.897 37.615 23.200 1.00 39.06 221 ASP A CA 1
ATOM 1306 C C . ASP A 1 183 ? 27.378 37.601 21.757 1.00 37.14 221 ASP A C 1
ATOM 1307 O O . ASP A 1 183 ? 28.424 38.165 21.432 1.00 36.85 221 ASP A O 1
ATOM 1312 N N . ALA A 1 184 ? 26.613 36.935 20.902 1.00 35.00 222 ALA A N 1
ATOM 1313 C CA . ALA A 1 184 ? 26.934 36.846 19.487 1.00 34.89 222 ALA A CA 1
ATOM 1314 C C . ALA A 1 184 ? 26.909 38.239 18.858 1.00 34.18 222 ALA A C 1
ATOM 1315 O O . ALA A 1 184 ? 27.837 38.637 18.169 1.00 31.92 222 ALA A O 1
ATOM 1317 N N . PHE A 1 185 ? 25.844 38.984 19.111 1.00 33.20 223 PHE A N 1
ATOM 1318 C CA . PHE A 1 185 ? 25.724 40.322 18.558 1.00 33.98 223 PHE A CA 1
ATOM 1319 C C . PHE A 1 185 ? 26.900 41.198 18.976 1.00 32.11 223 PHE A C 1
ATOM 1320 O O . PHE A 1 185 ? 27.494 41.898 18.159 1.00 33.92 223 PHE A O 1
ATOM 1328 N N . TYR A 1 186 ? 27.221 41.165 20.259 1.00 32.19 224 TYR A N 1
ATOM 1329 C CA . TYR A 1 186 ? 28.335 41.942 20.777 1.00 31.89 224 TYR A CA 1
ATOM 1330 C C . TYR A 1 186 ? 29.675 41.576 20.111 1.00 32.04 224 TYR A C 1
ATOM 1331 O O . TYR A 1 186 ? 30.437 42.444 19.726 1.00 33.28 224 TYR A O 1
ATOM 1340 N N . ARG A 1 187 ? 29.957 40.286 19.989 1.00 33.35 225 ARG A N 1
ATOM 1341 C CA . ARG A 1 187 ? 31.208 39.831 19.399 1.00 33.80 225 ARG A CA 1
ATOM 1342 C C . ARG A 1 187 ? 31.318 40.275 17.936 1.00 32.33 225 ARG A C 1
ATOM 1343 O O . ARG A 1 187 ? 32.376 40.742 17.488 1.00 28.87 225 ARG A O 1
ATOM 1351 N N . LEU A 1 188 ? 30.223 40.129 17.197 1.00 29.81 226 LEU A N 1
ATOM 1352 C CA . LEU A 1 188 ? 30.188 40.551 15.802 1.00 30.39 226 LEU A CA 1
ATOM 1353 C C . LEU A 1 188 ? 30.504 42.038 15.691 1.00 30.27 226 LEU A C 1
ATOM 1354 O O . LEU A 1 188 ? 31.318 42.430 14.873 1.00 31.73 226 LEU A O 1
ATOM 1359 N N . VAL A 1 189 ? 29.852 42.864 16.505 1.00 29.97 227 VAL A N 1
ATOM 1360 C CA . VAL A 1 189 ? 30.106 44.306 16.464 1.00 32.12 227 VAL A CA 1
ATOM 1361 C C . VAL A 1 189 ? 31.556 44.620 16.862 1.00 32.64 227 VAL A C 1
ATOM 1362 O O . VAL A 1 189 ? 32.218 45.439 16.233 1.00 33.12 227 VAL A O 1
ATOM 1366 N N . SER A 1 190 ? 32.039 43.950 17.898 1.00 30.20 228 SER A N 1
ATOM 1367 C CA . SER A 1 190 ? 33.394 44.155 18.386 1.00 30.33 228 SER A CA 1
ATOM 1368 C C . SER A 1 190 ? 34.443 43.784 17.328 1.00 30.21 228 SER A C 1
ATOM 1369 O O . SER A 1 190 ? 35.413 44.510 17.129 1.00 31.19 228 SER A O 1
ATOM 1372 N N . GLY A 1 191 ? 34.243 42.661 16.647 1.00 28.79 229 GLY A N 1
ATOM 1373 C CA . GLY A 1 191 ? 35.185 42.262 15.617 1.00 29.42 229 GLY A CA 1
ATOM 1374 C C . GLY A 1 191 ? 35.165 43.276 14.487 1.00 30.76 229 GLY A C 1
ATOM 1375 O O . GLY A 1 191 ? 36.196 43.569 13.881 1.00 28.72 229 GLY A O 1
ATOM 1376 N N . PHE A 1 192 ? 33.976 43.810 14.205 1.00 30.38 230 PHE A N 1
ATOM 1377 C CA . PHE A 1 192 ? 33.793 44.802 13.149 1.00 29.29 230 PHE A CA 1
ATOM 1378 C C . PHE A 1 192 ? 34.524 46.094 13.537 1.00 31.75 230 PHE A C 1
ATOM 1379 O O . PHE A 1 192 ? 35.290 46.651 12.746 1.00 28.87 230 PHE A O 1
ATOM 1387 N N . HIS A 1 193 ? 34.300 46.530 14.776 1.00 31.51 231 HIS A N 1
ATOM 1388 C CA . HIS A 1 193 ? 34.910 47.736 15.350 1.00 32.02 231 HIS A CA 1
ATOM 1389 C C . HIS A 1 193 ? 36.448 47.592 15.331 1.00 33.49 231 HIS A C 1
ATOM 1390 O O . HIS A 1 193 ? 37.184 48.508 14.943 1.00 31.04 231 HIS A O 1
ATOM 1397 N N . ALA A 1 194 ? 36.910 46.418 15.748 1.00 31.93 232 ALA A N 1
ATOM 1398 C CA . ALA A 1 194 ? 38.329 46.109 15.797 1.00 35.00 232 ALA A CA 1
ATOM 1399 C C . ALA A 1 194 ? 38.910 46.074 14.382 1.00 35.25 232 ALA A C 1
ATOM 1400 O O . ALA A 1 194 ? 40.007 46.579 14.132 1.00 34.54 232 ALA A O 1
ATOM 1402 N N . SER A 1 195 ? 38.154 45.497 13.457 1.00 34.42 233 SER A N 1
ATOM 1403 C CA . SER A 1 195 ? 38.603 45.398 12.084 1.00 33.82 233 SER A CA 1
ATOM 1404 C C . SER A 1 195 ? 38.918 46.782 11.544 1.00 33.49 233 SER A C 1
ATOM 1405 O O . SER A 1 195 ? 39.946 46.985 10.910 1.00 31.27 233 SER A O 1
ATOM 1408 N N . ILE A 1 196 ? 38.030 47.734 11.802 1.00 33.25 234 ILE A N 1
ATOM 1409 C CA . ILE A 1 196 ? 38.237 49.099 11.354 1.00 31.69 234 ILE A CA 1
ATOM 1410 C C . ILE A 1 196 ? 39.471 49.695 12.050 1.00 32.65 234 ILE A C 1
ATOM 1411 O O . ILE A 1 196 ? 40.286 50.361 11.418 1.00 34.01 234 ILE A O 1
ATOM 1416 N N . GLY A 1 197 ? 39.612 49.436 13.346 1.00 33.65 235 GLY A N 1
ATOM 1417 C CA . GLY A 1 197 ? 40.752 49.942 14.091 1.00 33.90 235 GLY A CA 1
ATOM 1418 C C . GLY A 1 197 ? 42.082 49.419 13.555 1.00 34.63 235 GLY A C 1
ATOM 1419 O O . GLY A 1 197 ? 43.091 50.130 13.561 1.00 34.52 235 GLY A O 1
ATOM 1420 N N . THR A 1 198 ? 42.074 48.170 13.101 1.00 32.54 236 THR A N 1
ATOM 1421 C CA . THR A 1 19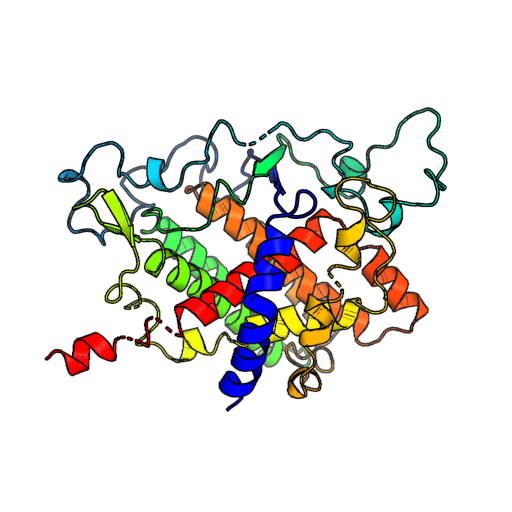8 ? 43.259 47.531 12.547 1.00 34.01 236 THR A CA 1
ATOM 1422 C C . THR A 1 198 ? 43.619 48.181 11.205 1.00 34.79 236 THR A C 1
ATOM 1423 O O . THR A 1 198 ? 44.785 48.431 10.921 1.00 32.21 236 THR A O 1
ATOM 1427 N N . HIS A 1 199 ? 42.609 48.456 10.386 1.00 35.73 237 HIS A N 1
ATOM 1428 C CA . HIS A 1 199 ? 42.844 49.081 9.089 1.00 38.75 237 HIS A CA 1
ATOM 1429 C C . HIS A 1 199 ? 43.342 50.526 9.189 1.00 38.55 237 HIS A C 1
ATOM 1430 O O . HIS A 1 199 ? 44.228 50.928 8.437 1.00 37.61 237 HIS A O 1
ATOM 1437 N N . LEU A 1 200 ? 42.783 51.310 10.107 1.00 37.97 238 LEU A N 1
ATOM 1438 C CA . LEU A 1 200 ? 43.219 52.698 10.239 1.00 39.31 238 LEU A CA 1
ATOM 1439 C C . LEU A 1 200 ? 44.629 52.759 10.827 1.00 41.60 238 LEU A C 1
ATOM 1440 O O . LEU A 1 200 ? 45.336 53.745 10.660 1.00 42.77 238 LEU A O 1
ATOM 1445 N N . SER A 1 201 ? 45.042 51.682 11.489 1.00 42.35 239 SER A N 1
ATOM 1446 C CA . SER A 1 201 ? 46.383 51.605 12.058 1.00 43.14 239 SER A CA 1
ATOM 1447 C C . SER A 1 201 ? 47.353 51.181 10.959 1.00 45.08 239 SER A C 1
ATOM 1448 O O . SER A 1 201 ? 48.483 51.673 10.885 1.00 43.92 239 SER A O 1
ATOM 1451 N N . LYS A 1 202 ? 46.904 50.260 10.109 1.00 45.79 240 LYS A N 1
ATOM 1452 C CA . LYS A 1 202 ? 47.719 49.757 9.007 1.00 48.71 240 LYS A CA 1
ATOM 1453 C C . LYS A 1 202 ? 47.908 50.820 7.920 1.00 48.49 240 LYS A C 1
ATOM 1454 O O . LYS A 1 202 ? 49.022 51.022 7.434 1.00 47.42 240 LYS A O 1
ATOM 1460 N N . GLU A 1 203 ? 46.811 51.477 7.544 1.00 47.74 241 GLU A N 1
ATOM 1461 C CA . GLU A 1 203 ? 46.821 52.534 6.530 1.00 49.32 241 GLU A CA 1
ATOM 1462 C C . GLU A 1 203 ? 46.773 53.908 7.201 1.00 49.76 241 GLU A C 1
ATOM 1463 O O . GLU A 1 203 ? 45.746 54.583 7.164 1.00 48.17 241 GLU A O 1
ATOM 1469 N N . TYR A 1 204 ? 47.888 54.316 7.802 1.00 51.44 242 TYR A N 1
ATOM 1470 C CA . TYR A 1 204 ? 47.968 55.590 8.510 1.00 55.14 242 TYR A CA 1
ATOM 1471 C C . TYR A 1 204 ? 48.827 56.615 7.766 1.00 57.58 242 TYR A C 1
ATOM 1472 O O . TYR A 1 204 ? 49.870 56.280 7.203 1.00 57.38 242 TYR A O 1
ATOM 1481 N N . LEU A 1 205 ? 48.380 57.866 7.776 1.00 60.87 243 LEU A N 1
ATOM 1482 C CA . LEU A 1 205 ? 49.085 58.943 7.092 1.00 65.96 243 LEU A CA 1
ATOM 1483 C C . LEU A 1 205 ? 50.180 59.594 7.928 1.00 68.70 243 LEU A C 1
ATOM 1484 O O . LEU A 1 205 ? 49.895 60.300 8.896 1.00 68.36 243 LEU A O 1
ATOM 1489 N N . ASN A 1 206 ? 51.432 59.364 7.547 1.00 72.78 244 ASN A N 1
ATOM 1490 C CA . ASN A 1 206 ? 52.555 59.970 8.255 1.00 77.15 244 ASN A CA 1
ATOM 1491 C C . ASN A 1 206 ? 52.650 61.434 7.833 1.00 79.02 244 ASN A C 1
ATOM 1492 O O . ASN A 1 206 ? 53.178 61.748 6.766 1.00 79.42 244 ASN A O 1
ATOM 1497 N N . THR A 1 207 ? 52.134 62.324 8.675 1.00 81.23 245 THR A N 1
ATOM 1498 C CA . THR A 1 207 ? 52.135 63.753 8.382 1.00 83.83 245 THR A CA 1
ATOM 1499 C C . THR A 1 207 ? 53.524 64.356 8.176 1.00 85.49 245 THR A C 1
ATOM 1500 O O . THR A 1 207 ? 53.655 65.566 7.987 1.00 86.21 245 THR A O 1
ATOM 1504 N N . LYS A 1 208 ? 54.554 63.516 8.201 1.00 87.17 246 LYS A N 1
ATOM 1505 C CA . LYS A 1 208 ? 55.922 63.986 8.015 1.00 88.16 246 LYS A CA 1
ATOM 1506 C C . LYS A 1 208 ? 56.497 63.633 6.647 1.00 88.74 246 LYS A C 1
ATOM 1507 O O . LYS A 1 208 ? 57.511 64.196 6.232 1.00 89.25 246 LYS A O 1
ATOM 1513 N N . THR A 1 209 ? 55.855 62.703 5.947 1.00 88.38 247 THR A N 1
ATOM 1514 C CA . THR A 1 209 ? 56.317 62.301 4.621 1.00 87.82 247 THR A CA 1
ATOM 1515 C C . THR A 1 209 ? 55.150 62.197 3.642 1.00 87.34 247 THR A C 1
ATOM 1516 O O . THR A 1 209 ? 55.350 61.972 2.445 1.00 86.78 247 THR A O 1
ATOM 1520 N N . GLY A 1 210 ? 53.935 62.365 4.159 1.00 86.32 248 GLY A N 1
ATOM 1521 C CA . GLY A 1 210 ? 52.750 62.283 3.323 1.00 84.40 248 GLY A CA 1
ATOM 1522 C C . GLY A 1 210 ? 52.498 60.881 2.800 1.00 83.16 248 GLY A C 1
ATOM 1523 O O . GLY A 1 210 ? 51.633 60.672 1.948 1.00 83.48 248 GLY A O 1
ATOM 1524 N N . LYS A 1 211 ? 53.254 59.917 3.314 1.00 81.60 249 LYS A N 1
ATOM 1525 C CA . LYS A 1 211 ? 53.120 58.524 2.898 1.00 79.73 249 LYS A CA 1
ATOM 1526 C C . LYS A 1 211 ? 52.235 57.739 3.864 1.00 76.54 249 LYS A C 1
ATOM 1527 O O . LYS A 1 211 ? 52.305 57.930 5.082 1.00 75.88 249 LYS A O 1
ATOM 1533 N N . TRP A 1 212 ? 51.398 56.862 3.317 1.00 72.61 250 TRP A N 1
ATOM 1534 C CA . TRP A 1 212 ? 50.540 56.034 4.151 1.00 68.23 250 TRP A CA 1
ATOM 1535 C C . TRP A 1 212 ? 51.371 54.830 4.562 1.00 66.32 250 TRP A C 1
ATOM 1536 O O . TRP A 1 212 ? 51.866 54.090 3.712 1.00 64.53 250 TRP A O 1
ATOM 1547 N N . GLU A 1 213 ? 51.536 54.644 5.868 1.00 64.09 251 GLU A N 1
ATOM 1548 C CA . GLU A 1 213 ? 52.322 53.528 6.372 1.00 62.20 251 GLU A CA 1
ATOM 1549 C C . GLU A 1 213 ? 51.796 53.002 7.699 1.00 58.88 251 GLU A C 1
ATOM 1550 O O . GLU A 1 213 ? 51.022 53.665 8.381 1.00 57.81 251 GLU A O 1
ATOM 1556 N N . PRO A 1 214 ? 52.205 51.784 8.073 1.00 57.16 252 PRO A N 1
ATOM 1557 C CA . PRO A 1 214 ? 51.777 51.161 9.329 1.00 55.57 252 PRO A CA 1
ATOM 1558 C C . PRO A 1 214 ? 52.186 51.977 10.552 1.00 53.87 252 PRO A C 1
ATOM 1559 O O . PRO A 1 214 ? 53.310 52.462 10.631 1.00 53.42 252 PRO A O 1
ATOM 1563 N N . ASN A 1 215 ? 51.268 52.127 11.500 1.00 51.99 253 ASN A N 1
ATOM 1564 C CA . ASN A 1 215 ? 51.547 52.856 12.732 1.00 51.37 253 ASN A CA 1
ATOM 1565 C C . ASN A 1 215 ? 51.422 51.884 13.904 1.00 50.32 253 ASN A C 1
ATOM 1566 O O . ASN A 1 215 ? 50.334 51.707 14.451 1.00 48.99 253 ASN A O 1
ATOM 1571 N N . LEU A 1 216 ? 52.536 51.260 14.282 1.00 49.98 254 LEU A N 1
ATOM 1572 C CA . LEU A 1 216 ? 52.553 50.291 15.378 1.00 51.20 254 LEU A CA 1
ATOM 1573 C C . LEU A 1 216 ? 51.964 50.800 16.689 1.00 51.69 254 LEU A C 1
ATOM 1574 O O . LEU A 1 216 ? 51.225 50.086 17.369 1.00 51.07 254 LEU A O 1
ATOM 1579 N N . ASP A 1 217 ? 52.293 52.032 17.047 1.00 52.56 255 ASP A N 1
ATOM 1580 C CA . ASP A 1 217 ? 51.806 52.598 18.295 1.00 52.73 255 ASP A CA 1
ATOM 1581 C C . ASP A 1 217 ? 50.293 52.736 18.317 1.00 50.87 255 ASP A C 1
ATOM 1582 O O . ASP A 1 217 ? 49.651 52.499 19.340 1.00 49.53 255 ASP A O 1
ATOM 1587 N N . LEU A 1 218 ? 49.718 53.114 17.185 1.00 48.86 256 LEU A N 1
ATOM 1588 C CA . LEU A 1 218 ? 48.275 53.263 17.111 1.00 47.55 256 LEU A CA 1
ATOM 1589 C C . LEU A 1 218 ? 47.637 51.879 17.241 1.00 44.11 256 LEU A C 1
ATOM 1590 O O . LEU A 1 218 ? 46.681 51.693 17.997 1.00 43.83 256 LEU A O 1
ATOM 1595 N N . PHE A 1 219 ? 48.186 50.915 16.515 1.00 41.36 257 PHE A N 1
ATOM 1596 C CA . PHE A 1 219 ? 47.675 49.554 16.553 1.00 42.64 257 PHE A CA 1
ATOM 1597 C C . PHE A 1 219 ? 47.640 48.982 17.975 1.00 42.95 257 PHE A C 1
ATOM 1598 O O . PHE A 1 219 ? 46.642 48.386 18.390 1.00 40.93 257 PHE A O 1
ATOM 1614 N N . ALA A 1 221 ? 47.492 50.583 20.684 1.00 45.08 259 ALA A N 1
ATOM 1615 C CA . ALA A 1 221 ? 46.497 51.329 21.436 1.00 46.66 259 ALA A CA 1
ATOM 1616 C C . ALA A 1 221 ? 45.057 50.932 21.109 1.00 46.46 259 ALA A C 1
ATOM 1617 O O . ALA A 1 221 ? 44.192 50.927 21.983 1.00 47.13 259 ALA A O 1
ATOM 1619 N N . ARG A 1 222 ? 44.796 50.602 19.853 1.00 46.03 260 ARG A N 1
ATOM 1620 C CA . ARG A 1 222 ? 43.445 50.235 19.452 1.00 45.44 260 ARG A CA 1
ATOM 1621 C C . ARG A 1 222 ? 43.217 48.725 19.442 1.00 44.92 260 ARG A C 1
ATOM 1622 O O . ARG A 1 222 ? 42.076 48.262 19.540 1.00 44.83 260 ARG A O 1
ATOM 1630 N N . ILE A 1 223 ? 44.299 47.959 19.347 1.00 41.82 261 ILE A N 1
ATOM 1631 C CA . ILE A 1 223 ? 44.169 46.512 19.243 1.00 40.67 261 ILE A CA 1
ATOM 1632 C C . ILE A 1 223 ? 45.155 45.678 20.068 1.00 41.16 261 ILE A C 1
ATOM 1633 O O . ILE A 1 223 ? 44.752 44.927 20.952 1.00 39.12 261 ILE A O 1
ATOM 1638 N N . GLY A 1 224 ? 46.438 45.805 19.745 1.00 41.54 262 GLY A N 1
ATOM 1639 C CA . GLY A 1 224 ? 47.487 45.047 20.411 1.00 40.98 262 GLY A CA 1
ATOM 1640 C C . GLY A 1 224 ? 47.384 44.818 21.906 1.00 41.42 262 GLY A C 1
ATOM 1641 O O . GLY A 1 224 ? 47.664 43.725 22.380 1.00 43.00 262 GLY A O 1
ATOM 1642 N N . ASN A 1 225 ? 46.984 45.835 22.655 1.00 41.74 263 ASN A N 1
ATOM 1643 C CA . ASN A 1 225 ? 46.876 45.698 24.100 1.00 43.00 263 ASN A CA 1
ATOM 1644 C C . ASN A 1 225 ? 45.499 45.247 24.594 1.00 43.68 263 ASN A C 1
ATOM 1645 O O . ASN A 1 225 ? 45.212 45.302 25.788 1.00 43.69 263 ASN A O 1
ATOM 1650 N N . PHE A 1 226 ? 44.662 44.790 23.669 1.00 40.28 264 PHE A N 1
ATOM 1651 C CA . PHE A 1 226 ? 43.329 44.302 24.003 1.00 40.31 264 PHE A CA 1
ATOM 1652 C C . PHE A 1 226 ? 43.095 43.018 23.20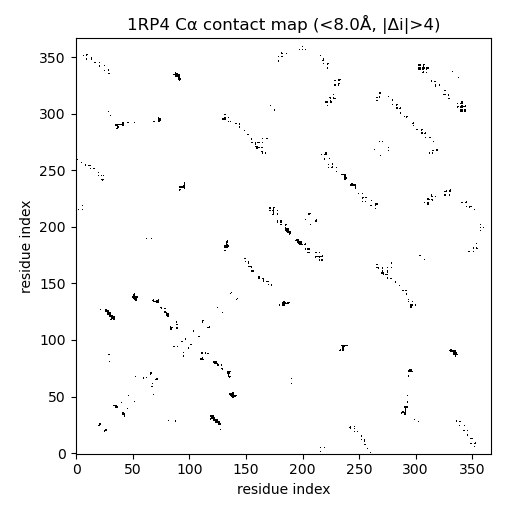8 1.00 38.53 264 PHE A C 1
ATOM 1653 O O . PHE A 1 226 ? 42.315 42.996 22.262 1.00 36.76 264 PHE A O 1
ATOM 1661 N N . PRO A 1 227 ? 43.775 41.925 23.601 1.00 37.42 265 PRO A N 1
ATOM 1662 C CA . PRO A 1 227 ? 43.700 40.601 22.962 1.00 36.58 265 PRO A CA 1
ATOM 1663 C C . PRO A 1 227 ? 42.298 40.128 22.574 1.00 35.32 265 PRO A C 1
ATOM 1664 O O . PRO A 1 227 ? 42.140 39.406 21.603 1.00 38.54 265 PRO A O 1
ATOM 1668 N N . ASP A 1 228 ? 41.289 40.510 23.344 1.00 33.82 266 ASP A N 1
ATOM 1669 C CA . ASP A 1 228 ? 39.916 40.090 23.049 1.00 35.76 266 ASP A CA 1
ATOM 1670 C C . ASP A 1 228 ? 39.366 40.680 21.737 1.00 35.25 266 ASP A C 1
ATOM 1671 O O . ASP A 1 228 ? 38.502 40.080 21.094 1.00 35.00 266 ASP A O 1
ATOM 1676 N N . ARG A 1 229 ? 39.868 41.847 21.343 1.00 31.76 267 ARG A N 1
ATOM 1677 C CA . ARG A 1 229 ? 39.430 42.474 20.098 1.00 33.07 267 ARG A CA 1
ATOM 1678 C C . ARG A 1 229 ? 39.994 41.644 18.957 1.00 34.06 267 ARG A C 1
ATOM 1679 O O . ARG A 1 229 ? 39.371 41.505 17.901 1.00 33.72 267 ARG A O 1
ATOM 1687 N N . VAL A 1 230 ? 41.179 41.077 19.177 1.00 32.78 268 VAL A N 1
ATOM 1688 C CA . VAL A 1 230 ? 41.781 40.235 18.157 1.00 31.96 268 VAL A CA 1
ATOM 1689 C C . VAL A 1 230 ? 40.947 38.961 18.045 1.00 31.73 268 VAL A C 1
ATOM 1690 O O . VAL A 1 230 ? 40.653 38.492 16.953 1.00 34.37 268 VAL A O 1
ATOM 1694 N N . THR A 1 231 ? 40.558 38.412 19.186 1.00 32.01 269 THR A N 1
ATOM 1695 C CA . THR A 1 231 ? 39.745 37.203 19.207 1.00 32.33 269 THR A CA 1
ATOM 1696 C C . THR A 1 231 ? 38.416 37.422 18.468 1.00 32.57 269 THR A C 1
ATOM 1697 O O . THR A 1 231 ? 37.958 36.556 17.728 1.00 30.67 269 THR A O 1
ATOM 1701 N N . ASN A 1 232 ? 37.815 38.590 18.657 1.00 31.84 270 ASN A N 1
ATOM 1702 C CA . ASN A 1 232 ? 36.545 38.884 18.014 1.00 32.50 270 ASN A CA 1
ATOM 1703 C C . ASN A 1 232 ? 36.675 38.980 16.500 1.00 32.67 270 ASN A C 1
ATOM 1704 O O . ASN A 1 232 ? 35.738 38.630 15.773 1.00 32.43 270 ASN A O 1
ATOM 1717 N N . TYR A 1 234 ? 38.738 37.146 14.736 1.00 31.23 272 TYR A N 1
ATOM 1718 C CA . TYR A 1 234 ? 38.847 35.755 14.282 1.00 32.75 272 TYR A CA 1
ATOM 1719 C C . TYR A 1 234 ? 37.468 35.110 14.303 1.00 30.74 272 TYR A C 1
ATOM 1720 O O . TYR A 1 234 ? 37.142 34.316 13.435 1.00 32.70 272 TYR A O 1
ATOM 1729 N N . PHE A 1 235 ? 36.668 35.459 15.305 1.00 31.81 273 PHE A N 1
ATOM 1730 C CA . PHE A 1 235 ? 35.301 34.961 15.408 1.00 32.10 273 PHE A CA 1
ATOM 1731 C C . PHE A 1 235 ? 34.532 35.396 14.151 1.00 31.87 273 PHE A C 1
ATOM 1732 O O . PHE A 1 235 ? 33.896 34.568 13.483 1.00 31.13 273 PHE A O 1
ATOM 1740 N N . ASN A 1 236 ? 34.598 36.694 13.833 1.00 28.50 274 ASN A N 1
ATOM 1741 C CA . ASN A 1 236 ? 33.909 37.216 12.659 1.00 30.50 274 ASN A CA 1
ATOM 1742 C C . ASN A 1 236 ? 34.421 36.513 11.389 1.00 31.03 274 ASN A C 1
ATOM 1743 O O . ASN A 1 236 ? 33.637 36.142 10.511 1.00 29.96 274 ASN A O 1
ATOM 1748 N N . TYR A 1 237 ? 35.733 36.318 11.302 1.00 29.67 275 TYR A N 1
ATOM 1749 C CA . TYR A 1 237 ? 36.323 35.636 10.154 1.00 28.79 275 TYR A CA 1
ATOM 1750 C C . TYR A 1 237 ? 35.715 34.227 9.977 1.00 27.51 275 TYR A C 1
ATOM 1751 O O . TYR A 1 237 ? 35.397 33.819 8.865 1.00 27.30 275 TYR A O 1
ATOM 1760 N N . ALA A 1 238 ? 35.577 33.492 11.078 1.00 26.08 276 ALA A N 1
ATOM 1761 C CA . ALA A 1 238 ? 35.022 32.138 11.047 1.00 28.81 276 ALA A CA 1
ATOM 1762 C C . ALA A 1 238 ? 33.549 32.158 10.644 1.00 28.48 276 ALA A C 1
ATOM 1763 O O . ALA A 1 238 ? 33.096 31.292 9.899 1.00 29.32 276 ALA A O 1
ATOM 1765 N N . VAL A 1 239 ? 32.811 33.142 11.152 1.00 29.45 277 VAL A N 1
ATOM 1766 C CA . VAL A 1 239 ? 31.395 33.282 10.837 1.00 30.85 277 VAL A CA 1
ATOM 1767 C C . VAL A 1 239 ? 31.189 33.551 9.341 1.00 30.95 277 VAL A C 1
ATOM 1768 O O . VAL A 1 239 ? 30.387 32.885 8.688 1.00 31.22 277 VAL A O 1
ATOM 1772 N N . VAL A 1 240 ? 31.922 34.523 8.798 1.00 30.45 278 VAL A N 1
ATOM 1773 C CA . VAL A 1 240 ? 31.777 34.849 7.391 1.00 29.82 278 VAL A CA 1
ATOM 1774 C C . VAL A 1 240 ? 32.283 33.693 6.523 1.00 32.62 278 VAL A C 1
ATOM 1775 O O . VAL A 1 240 ? 31.634 33.320 5.545 1.00 32.34 278 VAL A O 1
ATOM 1779 N N . ALA A 1 241 ? 33.421 33.115 6.899 1.00 31.36 279 ALA A N 1
ATOM 1780 C CA . ALA A 1 241 ? 33.988 31.988 6.162 1.00 31.95 279 ALA A CA 1
ATOM 1781 C C . ALA A 1 241 ? 33.008 30.807 6.179 1.00 31.25 279 ALA A C 1
ATOM 1782 O O . ALA A 1 241 ? 32.880 30.080 5.191 1.00 32.08 279 ALA A O 1
ATOM 1784 N N . LYS A 1 242 ? 32.323 30.608 7.303 1.00 31.56 280 LYS A N 1
ATOM 1785 C CA . LYS A 1 242 ? 31.367 29.508 7.381 1.00 32.68 280 LYS A CA 1
ATOM 1786 C C . LYS A 1 242 ? 30.164 29.762 6.458 1.00 34.67 280 LYS A C 1
ATOM 1787 O O . LYS A 1 242 ? 29.651 28.838 5.824 1.00 34.54 280 LYS A O 1
ATOM 1793 N N . ALA A 1 243 ? 29.728 31.014 6.374 1.00 32.96 281 ALA A N 1
ATOM 1794 C CA . ALA A 1 243 ? 28.595 31.359 5.521 1.00 34.88 281 ALA A CA 1
ATOM 1795 C C . ALA A 1 243 ? 28.936 31.158 4.037 1.00 36.60 281 ALA A C 1
ATOM 1796 O O . ALA A 1 243 ? 28.084 30.761 3.239 1.00 37.29 281 ALA A O 1
ATOM 1798 N N . LEU A 1 244 ? 30.182 31.435 3.673 1.00 36.10 282 LEU A N 1
ATOM 1799 C CA . LEU A 1 244 ? 30.632 31.277 2.293 1.00 35.20 282 LEU A CA 1
ATOM 1800 C C . LEU A 1 244 ? 30.737 29.800 1.964 1.00 36.80 282 LEU A C 1
ATOM 1801 O O . LEU A 1 244 ? 30.422 29.364 0.854 1.00 36.09 282 LEU A O 1
ATOM 1806 N N . TRP A 1 245 ? 31.206 29.043 2.945 1.00 36.61 283 TRP A N 1
ATOM 1807 C CA . TRP A 1 245 ? 31.371 27.612 2.809 1.00 39.55 283 TRP A CA 1
ATOM 1808 C C . TRP A 1 245 ? 30.003 26.946 2.649 1.00 39.12 283 TRP A C 1
ATOM 1809 O O . TRP A 1 245 ? 29.822 26.048 1.827 1.00 38.84 283 TRP A O 1
ATOM 1820 N N . LYS A 1 246 ? 29.043 27.405 3.440 1.00 39.39 284 LYS A N 1
ATOM 1821 C CA . LYS A 1 246 ? 27.693 26.860 3.396 1.00 40.45 284 LYS A CA 1
ATOM 1822 C C . LYS A 1 246 ? 26.952 27.092 2.075 1.00 39.19 284 LYS A C 1
ATOM 1823 O O . LYS A 1 246 ? 26.148 26.258 1.673 1.00 40.43 284 LYS A O 1
ATOM 1829 N N . ILE A 1 247 ? 27.222 28.204 1.394 1.00 37.88 285 ILE A N 1
ATOM 1830 C CA . ILE A 1 247 ? 26.525 28.468 0.141 1.00 38.27 285 ILE A CA 1
ATOM 1831 C C . ILE A 1 247 ? 27.182 27.890 -1.120 1.00 40.50 285 ILE A C 1
ATOM 1832 O O . ILE A 1 247 ? 26.482 27.589 -2.087 1.00 37.07 285 ILE A O 1
ATOM 1837 N N . GLN A 1 248 ? 28.510 27.735 -1.104 1.00 42.06 286 GLN A N 1
ATOM 1838 C CA . GLN A 1 248 ? 29.267 27.218 -2.253 1.00 43.18 286 GLN A CA 1
ATOM 1839 C C . GLN A 1 248 ? 28.613 26.100 -3.091 1.00 42.09 286 GLN A C 1
ATOM 1840 O O . GLN A 1 248 ? 28.610 26.160 -4.318 1.00 41.58 286 GLN A O 1
ATOM 1846 N N . PRO A 1 249 ? 28.059 25.067 -2.442 1.00 42.30 287 PRO A N 1
ATOM 1847 C CA . PRO A 1 249 ? 27.437 23.982 -3.213 1.00 43.36 287 PRO A CA 1
ATOM 1848 C C . PRO A 1 249 ? 26.144 24.358 -3.939 1.00 44.54 287 PRO A C 1
ATOM 1849 O O . PRO A 1 249 ? 25.664 23.601 -4.786 1.00 46.25 287 PRO A O 1
ATOM 1853 N N . TYR A 1 250 ? 25.583 25.518 -3.621 1.00 43.70 288 TYR A N 1
ATOM 1854 C CA . TYR A 1 250 ? 24.334 25.929 -4.249 1.00 43.90 288 TYR A CA 1
ATOM 1855 C C . TYR A 1 250 ? 24.447 27.184 -5.096 1.00 45.65 288 TYR A C 1
ATOM 1856 O O . TYR A 1 250 ? 23.445 27.714 -5.577 1.00 44.06 288 TYR A O 1
ATOM 1865 N N . LEU A 1 251 ? 25.673 27.658 -5.284 1.00 44.65 289 LEU A N 1
ATOM 1866 C CA . LEU A 1 251 ? 25.894 28.839 -6.101 1.00 46.93 289 LEU A CA 1
ATOM 1867 C C . LEU A 1 251 ? 25.495 28.526 -7.535 1.00 46.73 289 LEU A C 1
ATOM 1868 O O . LEU A 1 251 ? 25.839 27.473 -8.068 1.00 46.99 289 LEU A O 1
ATOM 1873 N N . PRO A 1 252 ? 24.727 29.418 -8.167 1.00 47.68 290 PRO A N 1
ATOM 1874 C CA . PRO A 1 252 ? 24.345 29.141 -9.549 1.00 48.06 290 PRO A CA 1
ATOM 1875 C C . PRO A 1 252 ? 25.451 29.667 -10.462 1.00 48.67 290 PRO A C 1
ATOM 1876 O O . PRO A 1 252 ? 26.356 30.358 -9.997 1.00 50.32 290 PRO A O 1
ATOM 1880 N N . GLU A 1 253 ? 25.389 29.329 -11.746 1.00 47.72 291 GLU A N 1
ATOM 1881 C CA . GLU A 1 253 ? 26.382 29.791 -12.716 1.00 47.35 291 GLU A CA 1
ATOM 1882 C C . GLU A 1 253 ? 26.134 31.267 -13.033 1.00 48.10 291 GLU A C 1
ATOM 1883 O O . GLU A 1 253 ? 25.768 31.630 -14.153 1.00 49.20 291 GLU A O 1
ATOM 1889 N N . PHE A 1 254 ? 26.363 32.121 -12.044 1.00 48.23 292 PHE A N 1
ATOM 1890 C CA . PHE A 1 254 ? 26.100 33.548 -12.185 1.00 48.30 292 PHE A CA 1
ATOM 1891 C C . PHE A 1 254 ? 27.030 34.423 -13.033 1.00 49.12 292 PHE A C 1
ATOM 1892 O O . PHE A 1 254 ? 26.703 35.585 -13.285 1.00 49.43 292 PHE A O 1
ATOM 1900 N N . SER A 1 255 ? 28.158 33.893 -13.497 1.00 49.52 293 SER A N 1
ATOM 1901 C CA . SER A 1 255 ? 29.080 34.724 -14.276 1.00 53.33 293 SER A CA 1
ATOM 1902 C C . SER A 1 255 ? 29.443 34.284 -15.699 1.00 56.62 293 SER A C 1
ATOM 1903 O O . SER A 1 255 ? 29.818 35.120 -16.521 1.00 57.08 293 SER A O 1
ATOM 1906 N N . PHE A 1 256 ? 29.333 32.988 -15.983 1.00 60.45 294 PHE A N 1
ATOM 1907 C CA . PHE A 1 256 ? 29.694 32.423 -17.287 1.00 63.89 294 PHE A CA 1
ATOM 1908 C C . PHE A 1 256 ? 29.249 33.190 -18.534 1.00 65.91 294 PHE A C 1
ATOM 1909 O O . PHE A 1 256 ? 30.007 33.297 -19.496 1.00 65.46 294 PHE A O 1
ATOM 1917 N N . CYS A 1 257 ? 28.029 33.717 -18.528 1.00 68.03 295 CYS A N 1
ATOM 1918 C CA . CYS A 1 257 ? 27.518 34.440 -19.689 1.00 70.62 295 CYS A CA 1
ATOM 1919 C C . CYS A 1 257 ? 28.132 35.822 -19.882 1.00 71.50 295 CYS A C 1
ATOM 1920 O O . CYS A 1 257 ? 27.913 36.463 -20.910 1.00 71.79 295 CYS A O 1
ATOM 1923 N N . ASP A 1 258 ? 28.889 36.285 -18.893 1.00 72.83 296 ASP A N 1
ATOM 1924 C CA . ASP A 1 258 ? 29.544 37.587 -18.989 1.00 74.27 296 ASP A CA 1
ATOM 1925 C C . ASP A 1 258 ? 31.003 37.347 -19.380 1.00 74.25 296 ASP A C 1
ATOM 1926 O O . ASP A 1 258 ? 31.752 36.710 -18.642 1.00 74.48 296 ASP A O 1
ATOM 1931 N N . LEU A 1 259 ? 31.399 37.852 -20.544 1.00 73.89 297 LEU A N 1
ATOM 1932 C CA . LEU A 1 259 ? 32.765 37.673 -21.029 1.00 73.95 297 LEU A CA 1
ATOM 1933 C C . LEU A 1 259 ? 33.835 38.067 -20.017 1.00 72.64 297 LEU A C 1
ATOM 1934 O O . LEU A 1 259 ? 34.702 37.261 -19.683 1.00 72.93 297 LEU A O 1
ATOM 1939 N N . VAL A 1 260 ? 33.771 39.301 -19.528 1.00 70.51 298 VAL A N 1
ATOM 1940 C CA . VAL A 1 260 ? 34.751 39.788 -18.559 1.00 68.68 298 VAL A CA 1
ATOM 1941 C C . VAL A 1 260 ? 34.820 38.937 -17.294 1.00 66.89 298 VAL A C 1
ATOM 1942 O O . VAL A 1 260 ? 35.900 38.510 -16.882 1.00 66.99 298 VAL A O 1
ATOM 1946 N N . ASN A 1 261 ? 33.661 38.687 -16.692 1.00 64.33 299 ASN A N 1
ATOM 1947 C CA . ASN A 1 261 ? 33.578 37.925 -15.449 1.00 61.27 299 ASN A CA 1
ATOM 1948 C C . ASN A 1 261 ? 33.272 36.439 -15.611 1.00 58.70 299 ASN A C 1
ATOM 1949 O O . ASN A 1 261 ? 32.836 35.784 -14.670 1.00 57.29 299 ASN A O 1
ATOM 1954 N N . LYS A 1 262 ? 33.519 35.906 -16.798 1.00 56.88 300 LYS A N 1
ATOM 1955 C CA . LYS A 1 262 ? 33.244 34.503 -17.070 1.00 56.07 300 LYS A CA 1
ATOM 1956 C C . LYS A 1 262 ? 33.698 33.537 -15.973 1.00 54.14 300 LYS A C 1
ATOM 1957 O O . LYS A 1 262 ? 32.906 32.716 -15.496 1.00 53.27 300 LYS A O 1
ATOM 1963 N N . GLU A 1 263 ? 34.968 33.638 -15.580 1.00 52.22 301 GLU A N 1
ATOM 1964 C CA . GLU A 1 263 ? 35.544 32.748 -14.570 1.00 50.69 301 GLU A CA 1
ATOM 1965 C C . GLU A 1 263 ? 35.345 33.128 -13.100 1.00 47.63 301 GLU A C 1
ATOM 1966 O O . GLU A 1 263 ? 35.786 32.400 -12.210 1.00 45.83 301 GLU A O 1
ATOM 1972 N N . ILE A 1 264 ? 34.675 34.245 -12.838 1.00 45.49 302 ILE A N 1
ATOM 1973 C CA . ILE A 1 264 ? 34.474 34.679 -11.461 1.00 44.79 302 ILE A CA 1
ATOM 1974 C C . ILE A 1 264 ? 33.841 33.628 -10.562 1.00 43.82 302 ILE A C 1
ATOM 1975 O O . ILE A 1 264 ? 34.339 33.370 -9.466 1.00 41.14 302 ILE A O 1
ATOM 1980 N N . LYS A 1 265 ? 32.753 33.015 -11.022 1.00 44.31 303 LYS A N 1
ATOM 1981 C CA . LYS A 1 265 ? 32.078 31.997 -10.229 1.00 45.96 303 LYS A CA 1
ATOM 1982 C C . LYS A 1 265 ? 33.034 30.857 -9.882 1.00 47.36 303 LYS A C 1
ATOM 1983 O O . LYS A 1 265 ? 33.039 30.370 -8.752 1.00 47.11 303 LYS A O 1
ATOM 1989 N N . ASN A 1 266 ? 33.843 30.434 -10.850 1.00 47.76 304 ASN A N 1
ATOM 1990 C CA . ASN A 1 266 ? 34.800 29.351 -10.617 1.00 49.56 304 ASN A CA 1
ATOM 1991 C C . ASN A 1 266 ? 35.951 29.790 -9.729 1.00 48.42 304 ASN A C 1
ATOM 1992 O O . ASN A 1 266 ? 36.452 29.007 -8.923 1.00 47.49 304 ASN A O 1
ATOM 1997 N N . LYS A 1 267 ? 36.374 31.039 -9.883 1.00 48.87 305 LYS A N 1
ATOM 1998 C CA . LYS A 1 267 ? 37.468 31.557 -9.077 1.00 51.06 305 LYS A CA 1
ATOM 1999 C C . LYS A 1 267 ? 37.035 31.783 -7.635 1.00 50.64 305 LYS A C 1
ATOM 2000 O O . LYS A 1 267 ? 37.867 31.788 -6.725 1.00 50.41 305 LYS A O 1
ATOM 2014 N N . ASP A 1 269 ? 35.014 29.730 -6.280 1.00 47.62 307 ASP A N 1
ATOM 2015 C CA . ASP A 1 269 ? 35.031 28.350 -5.793 1.00 49.26 307 ASP A CA 1
ATOM 2016 C C . ASP A 1 269 ? 36.435 27.959 -5.331 1.00 48.21 307 ASP A C 1
ATOM 2017 O O . ASP A 1 269 ? 36.588 27.227 -4.358 1.00 48.36 307 ASP A O 1
ATOM 2022 N N . ASN A 1 270 ? 37.458 28.446 -6.029 1.00 49.58 308 ASN A N 1
ATOM 2023 C CA . ASN A 1 270 ? 38.832 28.126 -5.651 1.00 50.47 308 ASN A CA 1
ATOM 2024 C C . ASN A 1 270 ? 39.118 28.614 -4.237 1.00 48.99 308 ASN A C 1
ATOM 2025 O O . ASN A 1 270 ? 39.777 27.924 -3.460 1.00 49.42 308 ASN A O 1
ATOM 2030 N N . VAL A 1 271 ? 38.623 29.806 -3.910 1.00 45.57 309 VAL A N 1
ATOM 2031 C CA . VAL A 1 271 ? 38.841 30.371 -2.585 1.00 43.47 309 VAL A CA 1
ATOM 2032 C C . VAL A 1 271 ? 38.039 29.649 -1.514 1.00 43.09 309 VAL A C 1
ATOM 2033 O O . VAL A 1 271 ? 38.605 29.158 -0.541 1.00 43.54 309 VAL A O 1
ATOM 2037 N N . ILE A 1 272 ? 36.725 29.575 -1.696 1.00 41.47 310 ILE A N 1
ATOM 2038 C CA . ILE A 1 272 ? 35.870 28.936 -0.706 1.00 41.02 310 ILE A CA 1
ATOM 2039 C C . ILE A 1 272 ? 36.275 27.497 -0.365 1.00 41.47 310 ILE A C 1
ATOM 2040 O O . ILE A 1 272 ? 36.229 27.102 0.792 1.00 39.08 310 ILE A O 1
ATOM 2045 N N . SER A 1 273 ? 36.680 26.719 -1.362 1.00 42.83 311 SER A N 1
ATOM 2046 C CA . SER A 1 273 ? 37.085 25.331 -1.127 1.00 45.99 311 SER A CA 1
ATOM 2047 C C . SER A 1 273 ? 38.277 25.216 -0.178 1.00 45.85 311 SER A C 1
ATOM 2048 O O . SER A 1 273 ? 38.457 24.201 0.493 1.00 46.46 311 SER A O 1
ATOM 2051 N N . GLN A 1 274 ? 39.092 26.261 -0.127 1.00 45.49 312 GLN A N 1
ATOM 2052 C CA . GLN A 1 274 ? 40.268 26.251 0.733 1.00 47.79 312 GLN A CA 1
ATOM 2053 C C . GLN A 1 274 ? 39.955 26.674 2.159 1.00 47.49 312 GLN A C 1
ATOM 2054 O O . GLN A 1 274 ? 40.857 26.807 2.983 1.00 47.58 312 GLN A O 1
ATOM 2060 N N . LEU A 1 275 ? 38.675 26.861 2.454 1.00 47.26 313 LEU A N 1
ATOM 2061 C CA . LEU A 1 275 ? 38.259 27.302 3.784 1.00 48.70 313 LEU A CA 1
ATOM 2062 C C . LEU A 1 275 ? 37.842 26.198 4.741 1.00 48.43 313 LEU A C 1
ATOM 2063 O O . LEU A 1 275 ? 37.717 26.435 5.943 1.00 47.05 313 LEU A O 1
ATOM 2068 N N . ASP A 1 276 ? 37.617 24.998 4.224 1.00 50.02 314 ASP A N 1
ATOM 2069 C CA . ASP A 1 276 ? 37.180 23.913 5.086 1.00 52.00 314 ASP A CA 1
ATOM 2070 C C . ASP A 1 276 ? 38.005 23.808 6.367 1.00 51.62 314 ASP A C 1
ATOM 2071 O O . ASP A 1 276 ? 39.236 23.812 6.346 1.00 51.43 314 ASP A O 1
ATOM 2076 N N . THR A 1 277 ? 37.295 23.731 7.483 1.00 51.39 315 THR A N 1
ATOM 2077 C CA . THR A 1 277 ? 37.899 23.614 8.797 1.00 51.89 315 THR A CA 1
ATOM 2078 C C . THR A 1 277 ? 36.879 22.949 9.707 1.00 52.93 315 THR A C 1
ATOM 2079 O O . THR A 1 277 ? 35.675 23.011 9.456 1.00 51.98 315 THR A O 1
ATOM 2083 N N . LYS A 1 278 ? 37.379 22.313 10.760 1.00 54.68 316 LYS A N 1
ATOM 2084 C CA . LYS A 1 278 ? 36.554 21.601 11.733 1.00 55.83 316 LYS A CA 1
ATOM 2085 C C . LYS A 1 278 ? 35.831 22.609 12.617 1.00 53.63 316 LYS A C 1
ATOM 2086 O O . LYS A 1 278 ? 34.890 22.274 13.343 1.00 51.09 316 LYS A O 1
ATOM 2092 N N . ILE A 1 279 ? 36.287 23.853 12.542 1.00 52.59 317 ILE A N 1
ATOM 2093 C CA . ILE A 1 279 ? 35.688 24.929 13.307 1.00 51.24 317 ILE A CA 1
ATOM 2094 C C . ILE A 1 279 ? 34.247 25.136 12.843 1.00 50.76 317 ILE A C 1
ATOM 2095 O O . ILE A 1 279 ? 33.410 25.607 13.607 1.00 49.93 317 ILE A O 1
ATOM 2100 N N . PHE A 1 280 ? 33.952 24.764 11.598 1.00 51.10 318 PHE A N 1
ATOM 2101 C CA . PHE A 1 280 ? 32.599 24.937 11.074 1.00 52.26 318 PHE A CA 1
ATOM 2102 C C . PHE A 1 280 ? 31.600 23.995 11.713 1.00 54.91 318 PHE A C 1
ATOM 2103 O O . PHE A 1 280 ? 30.393 24.226 11.634 1.00 56.51 318 PHE A O 1
ATOM 2111 N N . ASN A 1 281 ? 32.096 22.932 12.341 1.00 56.68 319 ASN A N 1
ATOM 2112 C CA . ASN A 1 281 ? 31.218 21.979 13.009 1.00 58.15 319 ASN A CA 1
ATOM 2113 C C . ASN A 1 281 ? 30.593 22.694 14.200 1.00 58.88 319 ASN A C 1
ATOM 2114 O O . ASN A 1 281 ? 29.549 22.283 14.712 1.00 58.87 319 ASN A O 1
ATOM 2119 N N . GLU A 1 282 ? 31.247 23.771 14.631 1.00 58.94 320 GLU A N 1
ATOM 2120 C CA . GLU A 1 282 ? 30.773 24.579 15.752 1.00 59.63 320 GLU A CA 1
ATOM 2121 C C . GLU A 1 282 ? 29.578 25.434 15.337 1.00 57.81 320 GLU A C 1
ATOM 2122 O O . GLU A 1 282 ? 29.472 25.848 14.185 1.00 57.43 320 GLU A O 1
ATOM 2128 N N . ASP A 1 283 ? 28.677 25.687 16.278 1.00 56.59 321 ASP A N 1
ATOM 2129 C CA . ASP A 1 283 ? 27.500 26.498 16.008 1.00 56.47 321 ASP A CA 1
ATOM 2130 C C . ASP A 1 283 ? 27.872 27.926 16.407 1.00 55.50 321 ASP A C 1
ATOM 2131 O O . ASP A 1 283 ? 27.469 28.423 17.466 1.00 56.02 321 ASP A O 1
ATOM 2136 N N . LEU A 1 284 ? 28.645 28.573 15.538 1.00 51.66 322 LEU A N 1
ATOM 2137 C CA . LEU A 1 284 ? 29.142 29.923 15.772 1.00 51.53 322 LEU A CA 1
ATOM 2138 C C . LEU A 1 284 ? 28.114 30.977 16.196 1.00 50.12 322 LEU A C 1
ATOM 2139 O O . LEU A 1 284 ? 28.366 31.738 17.128 1.00 50.14 322 LEU A O 1
ATOM 2144 N N . VAL A 1 285 ? 26.964 31.033 15.536 1.00 48.93 323 VAL A N 1
ATOM 2145 C CA . VAL A 1 285 ? 25.955 32.020 15.915 1.00 48.75 323 VAL A CA 1
ATOM 2146 C C . VAL A 1 285 ? 24.739 31.413 16.612 1.00 49.05 323 VAL A C 1
ATOM 2147 O O . VAL A 1 285 ? 23.660 32.009 16.649 1.00 47.87 323 VAL A O 1
ATOM 2151 N N . PHE A 1 286 ? 24.927 30.223 17.170 1.00 50.54 324 PHE A N 1
ATOM 2152 C CA . PHE A 1 286 ? 23.869 29.533 17.905 1.00 52.51 324 PHE A CA 1
ATOM 2153 C C . PHE A 1 286 ? 22.577 29.340 17.105 1.00 52.69 324 PHE A C 1
ATOM 2154 O O . PHE A 1 286 ? 21.471 29.522 17.631 1.00 51.05 324 PHE A O 1
ATOM 2162 N N . ALA A 1 287 ? 22.731 28.969 15.838 1.00 52.29 325 ALA A N 1
ATOM 2163 C CA . ALA A 1 287 ? 21.597 28.743 14.952 1.00 54.92 325 ALA A CA 1
ATOM 2164 C C . ALA A 1 287 ? 20.651 27.706 15.536 1.00 55.94 325 ALA A C 1
ATOM 2165 O O . ALA A 1 287 ? 19.434 27.874 15.476 1.00 55.85 325 ALA A O 1
ATOM 2167 N N . ASN A 1 288 ? 21.217 26.644 16.108 1.00 56.98 326 ASN A N 1
ATOM 2168 C CA . ASN A 1 288 ? 20.427 25.564 16.698 1.00 59.00 326 ASN A CA 1
ATOM 2169 C C . ASN A 1 288 ? 19.873 25.889 18.076 1.00 59.07 326 ASN A C 1
ATOM 2170 O O . ASN A 1 288 ? 19.040 25.153 18.594 1.00 60.18 326 ASN A O 1
ATOM 2175 N N . ASP A 1 289 ? 20.326 26.983 18.672 1.00 59.34 327 ASP A N 1
ATOM 2176 C CA . ASP A 1 289 ? 19.884 27.333 20.018 1.00 58.52 327 ASP A CA 1
ATOM 2177 C C . ASP A 1 289 ? 19.023 28.584 20.144 1.00 56.83 327 ASP A C 1
ATOM 2178 O O . ASP A 1 289 ? 18.545 28.895 21.229 1.00 57.21 327 ASP A O 1
ATOM 2183 N N . LEU A 1 290 ? 18.826 29.309 19.053 1.00 55.90 328 LEU A N 1
ATOM 2184 C CA . LEU A 1 290 ? 18.016 30.518 19.118 1.00 56.45 328 LEU A CA 1
ATOM 2185 C C . LEU A 1 290 ? 16.641 30.324 18.509 1.00 57.09 328 LEU A C 1
ATOM 2186 O O . LEU A 1 290 ? 16.508 29.826 17.388 1.00 56.95 328 LEU A O 1
ATOM 2191 N N . SER A 1 291 ? 15.622 30.733 19.256 1.00 57.46 329 SER A N 1
ATOM 2192 C CA . SER A 1 291 ? 14.243 30.628 18.807 1.00 58.22 329 SER A CA 1
ATOM 2193 C C . SER A 1 291 ? 14.037 31.498 17.572 1.00 59.52 329 SER A C 1
ATOM 2194 O O . SER A 1 291 ? 14.776 32.455 17.345 1.00 59.19 329 SER A O 1
ATOM 2197 N N . LEU A 1 292 ? 13.028 31.163 16.777 1.00 61.15 330 LEU A N 1
ATOM 2198 C CA . LEU A 1 292 ? 12.731 31.914 15.567 1.00 62.42 330 LEU A CA 1
ATOM 2199 C C . LEU A 1 292 ? 12.535 33.394 15.867 1.00 61.56 330 LEU A C 1
ATOM 2200 O O . LEU A 1 292 ? 12.822 34.249 15.033 1.00 61.79 330 LEU A O 1
ATOM 2205 N N . THR A 1 293 ? 12.056 33.696 17.068 1.00 60.58 331 THR A N 1
ATOM 2206 C CA . THR A 1 293 ? 11.839 35.080 17.468 1.00 59.70 331 THR A CA 1
ATOM 2207 C C . THR A 1 293 ? 13.169 35.827 17.630 1.00 58.02 331 THR A C 1
ATOM 2208 O O . THR A 1 293 ? 13.307 36.963 17.179 1.00 57.23 331 THR A O 1
ATOM 2212 N N . LEU A 1 294 ? 14.143 35.195 18.280 1.00 56.15 332 LEU A N 1
ATOM 2213 C CA . LEU A 1 294 ? 15.447 35.824 18.470 1.00 55.84 332 LEU A CA 1
ATOM 2214 C C . LEU A 1 294 ? 16.191 35.960 17.143 1.00 55.08 332 LEU A C 1
ATOM 2215 O O . LEU A 1 294 ? 16.837 36.980 16.895 1.00 53.42 332 LEU A O 1
ATOM 2220 N N . LYS A 1 295 ? 16.094 34.932 16.299 1.00 54.85 333 LYS A N 1
ATOM 2221 C CA . LYS A 1 295 ? 16.750 34.938 14.994 1.00 55.24 333 LYS A CA 1
ATOM 2222 C C . LYS A 1 295 ? 16.325 36.146 14.176 1.00 55.99 333 LYS A C 1
ATOM 2223 O O . LYS A 1 295 ? 17.160 36.811 13.563 1.00 55.60 333 LYS A O 1
ATOM 2229 N N . ASP A 1 296 ? 15.028 36.437 14.172 1.00 55.96 334 ASP A N 1
ATOM 2230 C CA . ASP A 1 296 ? 14.529 37.585 13.428 1.00 56.42 334 ASP A CA 1
ATOM 2231 C C . ASP A 1 296 ? 14.860 38.890 14.137 1.00 55.51 334 ASP A C 1
ATOM 2232 O O . ASP A 1 296 ? 15.053 39.919 13.491 1.00 54.75 334 ASP A O 1
ATOM 2237 N N . GLU A 1 297 ? 14.912 38.855 15.465 1.00 55.01 335 GLU A N 1
ATOM 2238 C CA . GLU A 1 297 ? 15.249 40.052 16.227 1.00 56.12 335 GLU A CA 1
ATOM 2239 C C . GLU A 1 297 ? 16.717 40.379 15.983 1.00 54.75 335 GLU A C 1
ATOM 2240 O O . GLU A 1 297 ? 17.095 41.536 15.800 1.00 52.76 335 GLU A O 1
ATOM 2246 N N . PHE A 1 298 ? 17.530 39.328 15.986 1.00 53.43 336 PHE A N 1
ATOM 2247 C CA . PHE A 1 298 ? 18.964 39.431 15.760 1.00 52.89 336 PHE A CA 1
ATOM 2248 C C . PHE A 1 298 ? 19.184 40.069 14.381 1.00 52.25 336 PHE A C 1
ATOM 2249 O O . PHE A 1 298 ? 19.891 41.066 14.254 1.00 50.04 336 PHE A O 1
ATOM 2257 N N . ARG A 1 299 ? 18.551 39.500 13.358 1.00 52.81 337 ARG A N 1
ATOM 2258 C CA . ARG A 1 299 ? 18.657 40.018 11.997 1.00 52.68 337 ARG A CA 1
ATOM 2259 C C . ARG A 1 299 ? 18.214 41.474 11.978 1.00 53.09 337 ARG A C 1
ATOM 2260 O O . ARG A 1 299 ? 18.885 42.330 11.407 1.00 54.55 337 ARG A O 1
ATOM 2268 N N . SER A 1 300 ? 17.076 41.738 12.612 1.00 53.38 338 SER A N 1
ATOM 2269 C CA . SER A 1 300 ? 16.502 43.078 12.695 1.00 52.14 338 SER A CA 1
ATOM 2270 C C . SER A 1 300 ? 17.420 44.105 13.358 1.00 51.72 338 SER A C 1
ATOM 2271 O O . SER A 1 300 ? 17.377 45.284 13.016 1.00 50.62 338 SER A O 1
ATOM 2274 N N . ARG A 1 301 ? 18.232 43.670 14.319 1.00 51.31 339 ARG A N 1
ATOM 2275 C CA . ARG A 1 301 ? 19.156 44.579 14.988 1.00 51.27 339 ARG A CA 1
ATOM 2276 C C . ARG A 1 301 ? 20.225 44.990 13.984 1.00 49.39 339 ARG A C 1
ATOM 2277 O O . ARG A 1 301 ? 20.612 46.155 13.916 1.00 45.46 339 ARG A O 1
ATOM 2285 N N . PHE A 1 302 ? 20.698 44.029 13.196 1.00 49.19 340 PHE A N 1
ATOM 2286 C CA . PHE A 1 302 ? 21.724 44.335 12.218 1.00 50.82 340 PHE A CA 1
ATOM 2287 C C . PHE A 1 302 ? 21.270 45.263 11.104 1.00 52.36 340 PHE A C 1
ATOM 2288 O O . PHE A 1 302 ? 22.057 46.076 10.624 1.00 52.90 340 PHE A O 1
ATOM 2296 N N . LYS A 1 303 ? 20.008 45.170 10.694 1.00 53.41 341 LYS A N 1
ATOM 2297 C CA . LYS A 1 303 ? 19.538 46.066 9.649 1.00 55.74 341 LYS A CA 1
ATOM 2298 C C . LYS A 1 303 ? 19.601 47.476 10.211 1.00 54.92 341 LYS A C 1
ATOM 2299 O O . LYS A 1 303 ? 19.953 48.417 9.505 1.00 56.16 341 LYS A O 1
ATOM 2305 N N . ASN A 1 304 ? 19.269 47.619 11.493 1.00 53.95 342 ASN A N 1
ATOM 2306 C CA . ASN A 1 304 ? 19.314 48.928 12.132 1.00 52.65 342 ASN A CA 1
ATOM 2307 C C . ASN A 1 304 ? 20.758 49.419 12.197 1.00 50.97 342 ASN A C 1
ATOM 2308 O O . ASN A 1 304 ? 21.019 50.608 12.055 1.00 51.00 342 ASN A O 1
ATOM 2313 N N . VAL A 1 305 ? 21.704 48.511 12.405 1.00 49.27 343 VAL A N 1
ATOM 2314 C CA . VAL A 1 305 ? 23.104 48.929 12.432 1.00 48.45 343 VAL A CA 1
ATOM 2315 C C . VAL A 1 305 ? 23.432 49.470 11.036 1.00 47.57 343 VAL A C 1
ATOM 2316 O O . VAL A 1 305 ? 24.064 50.513 10.897 1.00 43.99 343 VAL A O 1
ATOM 2320 N N . THR A 1 306 ? 22.973 48.757 10.011 1.00 47.60 344 THR A N 1
ATOM 2321 C CA . THR A 1 306 ? 23.180 49.173 8.631 1.00 48.94 344 THR A CA 1
ATOM 2322 C C . THR A 1 306 ? 22.550 50.559 8.405 1.00 50.54 344 THR A C 1
ATOM 2323 O O . THR A 1 306 ? 23.082 51.378 7.650 1.00 50.30 344 THR A O 1
ATOM 2327 N N . LYS A 1 307 ? 21.423 50.819 9.067 1.00 50.88 345 LYS A N 1
ATOM 2328 C CA . LYS A 1 307 ? 20.740 52.107 8.942 1.00 52.34 345 LYS A CA 1
ATOM 2329 C C . LYS A 1 307 ? 21.480 53.263 9.601 1.00 50.96 345 LYS A C 1
ATOM 2330 O O . LYS A 1 307 ? 21.628 54.324 9.000 1.00 51.38 345 LYS A O 1
ATOM 2336 N N . ILE A 1 308 ? 21.946 53.060 10.831 1.00 49.70 346 ILE A N 1
ATOM 2337 C CA . ILE A 1 308 ? 22.644 54.115 11.566 1.00 48.37 346 ILE A CA 1
ATOM 2338 C C . ILE A 1 308 ? 23.962 54.491 10.900 1.00 46.82 346 ILE A C 1
ATOM 2339 O O . ILE A 1 308 ? 24.654 55.418 11.319 1.00 44.90 346 ILE A O 1
ATOM 2352 N N . ASP A 1 310 ? 24.135 55.817 8.205 1.00 51.14 348 ASP A N 1
ATOM 2353 C CA . ASP A 1 310 ? 23.829 57.079 7.548 1.00 53.96 348 ASP A CA 1
ATOM 2354 C C . ASP A 1 310 ? 24.137 58.271 8.441 1.00 54.50 348 ASP A C 1
ATOM 2355 O O . ASP A 1 310 ? 24.074 59.416 7.998 1.00 55.25 348 ASP A O 1
ATOM 2360 N N . CYS A 1 311 ? 24.468 58.006 9.695 1.00 52.82 349 CYS A N 1
ATOM 2361 C CA . CYS A 1 311 ? 24.785 59.085 10.613 1.00 53.33 349 CYS A CA 1
ATOM 2362 C C . CYS A 1 311 ? 26.283 59.354 10.626 1.00 52.29 349 CYS A C 1
ATOM 2363 O O . CYS A 1 311 ? 26.749 60.289 11.279 1.00 52.23 349 CYS A O 1
ATOM 2366 N N . VAL A 1 312 ? 27.034 58.531 9.901 1.00 50.59 350 VAL A N 1
ATOM 2367 C CA . VAL A 1 312 ? 28.478 58.683 9.827 1.00 50.37 350 VAL A CA 1
ATOM 2368 C C . VAL A 1 312 ? 28.782 59.770 8.809 1.00 51.80 350 VAL A C 1
ATOM 2369 O O . VAL A 1 312 ? 28.426 59.630 7.643 1.00 51.80 350 VAL A O 1
ATOM 2373 N N . GLN A 1 313 ? 29.435 60.846 9.244 1.00 54.38 351 GLN A N 1
ATOM 2374 C CA . GLN A 1 313 ? 29.766 61.957 8.347 1.00 57.13 351 GLN A CA 1
ATOM 2375 C C . GLN A 1 313 ? 30.866 61.581 7.366 1.00 55.46 351 GLN A C 1
ATOM 2376 O O . GLN A 1 313 ? 30.780 61.911 6.187 1.00 58.08 351 GLN A O 1
ATOM 2382 N N . CYS A 1 314 ? 31.900 60.901 7.849 1.00 53.51 352 CYS A N 1
ATOM 2383 C CA . CYS A 1 314 ? 32.994 60.473 6.982 1.00 52.28 352 CYS A CA 1
ATOM 2384 C C . CYS A 1 314 ? 32.422 59.522 5.924 1.00 51.35 352 CYS A C 1
ATOM 2385 O O . CYS A 1 314 ? 31.872 58.470 6.257 1.00 51.57 352 CYS A O 1
ATOM 2388 N N . ASP A 1 315 ? 32.538 59.914 4.654 1.00 50.69 353 ASP A N 1
ATOM 2389 C CA . ASP A 1 315 ? 32.015 59.132 3.526 1.00 50.39 353 ASP A CA 1
ATOM 2390 C C . ASP A 1 315 ? 32.637 57.754 3.321 1.00 47.71 353 ASP A C 1
ATOM 2391 O O . ASP A 1 315 ? 31.918 56.773 3.155 1.00 46.72 353 ASP A O 1
ATOM 2396 N N . ARG A 1 316 ? 33.962 57.670 3.305 1.00 45.16 354 ARG A N 1
ATOM 2397 C CA . ARG A 1 316 ? 34.599 56.374 3.119 1.00 47.09 354 ARG A CA 1
ATOM 2398 C C . ARG A 1 316 ? 34.251 55.439 4.288 1.00 45.79 354 ARG A C 1
ATOM 2399 O O . ARG A 1 316 ? 34.010 54.242 4.086 1.00 44.26 354 ARG A O 1
ATOM 2407 N N . CYS A 1 317 ? 34.187 55.997 5.497 1.00 42.97 355 CYS A N 1
ATOM 2408 C CA . CYS A 1 317 ? 33.835 55.216 6.674 1.00 43.57 355 CYS A CA 1
ATOM 2409 C C . CYS A 1 317 ? 32.409 54.692 6.513 1.00 42.54 355 CYS A C 1
ATOM 2410 O O . CYS A 1 317 ? 32.116 53.551 6.856 1.00 42.65 355 CYS A O 1
ATOM 2413 N N . ARG A 1 318 ? 31.522 55.534 5.990 1.00 41.83 356 ARG A N 1
ATOM 2414 C CA . ARG A 1 318 ? 30.131 55.139 5.799 1.00 41.75 356 ARG A CA 1
ATOM 2415 C C . ARG A 1 318 ? 30.011 54.038 4.747 1.00 40.77 356 ARG A C 1
ATOM 2416 O O . ARG A 1 318 ? 29.281 53.060 4.941 1.00 41.94 356 ARG A O 1
ATOM 2424 N N . LEU A 1 319 ? 30.730 54.203 3.639 1.00 39.24 357 LEU A N 1
ATOM 2425 C CA . LEU A 1 319 ? 30.717 53.221 2.557 1.00 39.04 357 LEU A CA 1
ATOM 2426 C C . LEU A 1 319 ? 31.118 51.837 3.081 1.00 37.74 357 LEU A C 1
ATOM 2427 O O . LEU A 1 319 ? 30.387 50.864 2.921 1.00 36.02 357 LEU A O 1
ATOM 2432 N N . TRP A 1 320 ? 32.278 51.764 3.720 1.00 36.33 358 TRP A N 1
ATOM 2433 C CA . TRP A 1 320 ? 32.760 50.505 4.251 1.00 37.70 358 TRP A CA 1
ATOM 2434 C C . TRP A 1 320 ? 31.920 49.983 5.396 1.00 36.29 358 TRP A C 1
ATOM 2435 O O . TRP A 1 320 ? 31.816 48.775 5.594 1.00 37.56 358 TRP A O 1
ATOM 2446 N N . GLY A 1 321 ? 31.313 50.897 6.141 1.00 36.73 359 GLY A N 1
ATOM 2447 C CA . GLY A 1 321 ? 30.452 50.490 7.231 1.00 37.49 359 GLY A CA 1
ATOM 2448 C C . GLY A 1 321 ? 29.237 49.809 6.633 1.00 38.23 359 GLY A C 1
ATOM 2449 O O . GLY A 1 321 ? 28.812 48.753 7.104 1.00 38.71 359 GLY A O 1
ATOM 2450 N N . LYS A 1 322 ? 28.672 50.414 5.588 1.00 38.72 360 LYS A N 1
ATOM 2451 C CA . LYS A 1 322 ? 27.507 49.838 4.917 1.00 39.78 360 LYS A CA 1
ATOM 2452 C C . LYS A 1 322 ? 27.868 48.468 4.339 1.00 38.55 360 LYS A C 1
ATOM 2453 O O . LYS A 1 322 ? 27.067 47.537 4.364 1.00 36.41 360 LYS A O 1
ATOM 2459 N N . ILE A 1 323 ? 29.079 48.358 3.805 1.00 37.11 361 ILE A N 1
ATOM 2460 C CA . ILE A 1 323 ? 29.532 47.102 3.217 1.00 35.56 361 ILE A CA 1
ATOM 2461 C C . ILE A 1 323 ? 29.636 45.988 4.258 1.00 32.46 361 ILE A C 1
ATOM 2462 O O . ILE A 1 323 ? 29.081 44.918 4.086 1.00 32.24 361 ILE A O 1
ATOM 2467 N N . GLN A 1 324 ? 30.335 46.263 5.351 1.00 30.71 362 GLN A N 1
ATOM 2468 C CA . GLN A 1 324 ? 30.536 45.261 6.378 1.00 32.20 362 GLN A CA 1
ATOM 2469 C C . GLN A 1 324 ? 29.288 44.925 7.165 1.00 33.27 362 GLN A C 1
ATOM 2470 O O . GLN A 1 324 ? 29.025 43.739 7.405 1.00 33.98 362 GLN A O 1
ATOM 2476 N N . THR A 1 325 ? 28.499 45.927 7.554 1.00 33.35 363 THR A N 1
ATOM 2477 C CA . THR A 1 325 ? 27.286 45.604 8.295 1.00 33.83 363 THR A CA 1
ATOM 2478 C C . THR A 1 325 ? 26.376 44.768 7.414 1.00 33.37 363 THR A C 1
ATOM 2479 O O . THR A 1 325 ? 25.780 43.800 7.891 1.00 33.04 363 THR A O 1
ATOM 2483 N N . THR A 1 326 ? 26.296 45.112 6.126 1.00 34.40 364 THR A N 1
ATOM 2484 C CA . THR A 1 326 ? 25.469 44.346 5.189 1.00 33.98 364 THR A CA 1
ATOM 2485 C C . THR A 1 326 ? 26.082 42.950 5.048 1.00 34.39 364 THR A C 1
ATOM 2486 O O . THR A 1 326 ? 25.362 41.944 4.950 1.00 33.59 364 THR A O 1
ATOM 2490 N N . GLY A 1 327 ? 27.416 42.905 5.045 1.00 32.92 365 GLY A N 1
ATOM 2491 C CA . GLY A 1 327 ? 28.121 41.636 4.964 1.00 31.05 365 GLY A CA 1
ATOM 2492 C C . GLY A 1 327 ? 27.719 40.729 6.124 1.00 31.30 365 GLY A C 1
ATOM 2493 O O . GLY A 1 327 ? 27.341 39.572 5.918 1.00 28.89 365 GLY A O 1
ATOM 2494 N N . TYR A 1 328 ? 27.771 41.260 7.345 1.00 29.07 366 TYR A N 1
ATOM 2495 C CA . TYR A 1 328 ? 27.401 40.480 8.523 1.00 31.97 366 TYR A CA 1
ATOM 2496 C C . TYR A 1 328 ? 25.931 40.077 8.543 1.00 33.23 366 TYR A C 1
ATOM 2497 O O . TYR A 1 328 ? 25.604 38.976 8.982 1.00 32.14 366 TYR A O 1
ATOM 2506 N N . ALA A 1 329 ? 25.053 40.969 8.075 1.00 33.44 367 ALA A N 1
ATOM 2507 C CA . ALA A 1 329 ? 23.615 40.681 8.018 1.00 33.57 367 ALA A CA 1
ATOM 2508 C C . ALA A 1 329 ? 23.367 39.510 7.046 1.00 32.17 367 ALA A C 1
ATOM 2509 O O . ALA A 1 329 ? 22.546 38.633 7.302 1.00 32.81 367 ALA A O 1
ATOM 2511 N N . THR A 1 330 ? 24.100 39.495 5.938 1.00 32.28 368 THR A N 1
ATOM 2512 C CA . THR A 1 330 ? 23.970 38.433 4.950 1.00 31.55 368 THR A CA 1
ATOM 2513 C C . THR A 1 330 ? 24.451 37.097 5.524 1.00 33.57 368 THR A C 1
ATOM 2514 O O . THR A 1 330 ? 23.800 36.069 5.338 1.00 34.35 368 THR A O 1
ATOM 2518 N N . ALA A 1 331 ? 25.587 37.120 6.218 1.00 33.25 369 ALA A N 1
ATOM 2519 C CA . ALA A 1 331 ? 26.150 35.920 6.836 1.00 33.80 369 ALA A CA 1
ATOM 2520 C C . ALA A 1 331 ? 25.135 35.297 7.801 1.00 35.36 369 ALA A C 1
ATOM 2521 O O . ALA A 1 331 ? 24.925 34.085 7.801 1.00 33.12 369 ALA A O 1
ATOM 2523 N N . LEU A 1 332 ? 24.521 36.137 8.630 1.00 34.66 370 LEU A N 1
ATOM 2524 C CA . LEU A 1 332 ? 23.527 35.681 9.593 1.00 37.94 370 LEU A CA 1
ATOM 2525 C C . LEU A 1 332 ? 22.316 35.114 8.857 1.00 38.56 370 LEU A C 1
ATOM 2526 O O . LEU A 1 332 ? 21.766 34.086 9.251 1.00 38.30 370 LEU A O 1
ATOM 2531 N N . LYS A 1 333 ? 21.903 35.780 7.784 1.00 39.05 371 LYS A N 1
ATOM 2532 C CA . LYS A 1 333 ? 20.758 35.283 7.039 1.00 42.49 371 LYS A CA 1
ATOM 2533 C C . LYS A 1 333 ? 21.090 33.878 6.538 1.00 41.96 371 LYS A C 1
ATOM 2534 O O . LYS A 1 333 ? 20.289 32.951 6.660 1.00 41.76 371 LYS A O 1
ATOM 2540 N N . ILE A 1 334 ? 22.291 33.725 5.995 1.00 39.64 372 ILE A N 1
ATOM 2541 C CA . ILE A 1 334 ? 22.729 32.438 5.474 1.00 40.40 372 ILE A CA 1
ATOM 2542 C C . ILE A 1 334 ? 22.772 31.357 6.553 1.00 40.18 372 ILE A C 1
ATOM 2543 O O . ILE A 1 334 ? 22.136 30.308 6.418 1.00 42.04 372 ILE A O 1
ATOM 2548 N N . LEU A 1 335 ? 23.509 31.617 7.627 1.00 39.95 373 LEU A N 1
ATOM 2549 C CA . LEU A 1 335 ? 23.655 30.640 8.704 1.00 40.59 373 LEU A CA 1
ATOM 2550 C C . LEU A 1 335 ? 22.347 30.291 9.434 1.00 41.92 373 LEU A C 1
ATOM 2551 O O . LEU A 1 335 ? 22.171 29.164 9.883 1.00 43.16 373 LEU A O 1
ATOM 2556 N N . PHE A 1 336 ? 21.428 31.241 9.551 1.00 42.58 374 PHE A N 1
ATOM 2557 C CA . PHE A 1 336 ? 20.154 30.944 10.204 1.00 44.67 374 PHE A CA 1
ATOM 2558 C C . PHE A 1 336 ? 19.246 30.104 9.300 1.00 45.30 374 PHE A C 1
ATOM 2559 O O . PHE A 1 336 ? 18.781 29.044 9.703 1.00 44.40 374 PHE A O 1
ATOM 2567 N N . GLU A 1 337 ? 19.012 30.579 8.077 1.00 48.22 375 GLU A N 1
ATOM 2568 C CA . GLU A 1 337 ? 18.126 29.896 7.125 1.00 50.47 375 GLU A CA 1
ATOM 2569 C C . GLU A 1 337 ? 18.616 28.545 6.620 1.00 51.26 375 GLU A C 1
ATOM 2570 O O . GLU A 1 337 ? 17.859 27.582 6.578 1.00 52.21 375 GLU A O 1
ATOM 2576 N N . ILE A 1 338 ? 19.880 28.467 6.234 1.00 54.59 376 ILE A N 1
ATOM 2577 C CA . ILE A 1 338 ? 20.426 27.215 5.726 1.00 56.14 376 ILE A CA 1
ATOM 2578 C C . ILE A 1 338 ? 20.444 26.127 6.791 1.00 56.72 376 ILE A C 1
ATOM 2579 O O . ILE A 1 338 ? 20.423 24.942 6.476 1.00 56.55 376 ILE A O 1
ATOM 2584 N N . ASN A 1 339 ? 20.451 26.535 8.055 1.00 59.16 377 ASN A N 1
ATOM 2585 C CA . ASN A 1 339 ? 20.481 25.590 9.167 1.00 61.52 377 ASN A CA 1
ATOM 2586 C C . ASN A 1 339 ? 19.410 24.500 9.068 1.00 63.12 377 ASN A C 1
ATOM 2587 O O . ASN A 1 339 ? 19.724 23.343 8.803 1.00 63.78 377 ASN A O 1
ATOM 2592 N N . ASP A 1 340 ? 18.148 24.861 9.284 1.00 65.16 378 ASP A N 1
ATOM 2593 C CA . ASP A 1 340 ? 17.061 23.882 9.202 1.00 66.58 378 ASP A CA 1
ATOM 2594 C C . ASP A 1 340 ? 16.376 23.972 7.837 1.00 65.57 378 ASP A C 1
ATOM 2595 O O . ASP A 1 340 ? 15.225 24.420 7.736 1.00 66.30 378 ASP A O 1
ATOM 2600 N N . ALA A 1 341 ? 17.085 23.550 6.790 1.00 62.39 379 ALA A N 1
ATOM 2601 C CA . ALA A 1 341 ? 16.541 23.604 5.436 1.00 58.89 379 ALA A CA 1
ATOM 2602 C C . ALA A 1 341 ? 16.940 22.410 4.581 1.00 57.51 379 ALA A C 1
ATOM 2603 O O . ALA A 1 341 ? 18.049 21.878 4.702 1.00 55.08 379 ALA A O 1
ATOM 2605 N N . ASP A 1 342 ? 16.015 21.987 3.722 1.00 55.35 380 ASP A N 1
ATOM 2606 C CA . ASP A 1 342 ? 16.273 20.878 2.821 1.00 54.79 380 ASP A CA 1
ATOM 2607 C C . ASP A 1 342 ? 17.125 21.398 1.673 1.00 53.68 380 ASP A C 1
ATOM 2608 O O . ASP A 1 342 ? 17.394 22.599 1.585 1.00 51.85 380 ASP A O 1
ATOM 2613 N N . GLU A 1 343 ? 17.546 20.496 0.795 1.00 53.28 381 GLU A N 1
ATOM 2614 C CA . GLU A 1 343 ? 18.375 20.870 -0.342 1.00 54.08 381 GLU A CA 1
ATOM 2615 C C . GLU A 1 343 ? 17.700 21.872 -1.268 1.00 54.14 381 GLU A C 1
ATOM 2616 O O . GLU A 1 343 ? 18.324 22.833 -1.720 1.00 53.74 381 GLU A O 1
ATOM 2622 N N . PHE A 1 344 ? 16.421 21.644 -1.545 1.00 53.24 382 PHE A N 1
ATOM 2623 C CA . PHE A 1 344 ? 15.649 22.522 -2.420 1.00 52.21 382 PHE A CA 1
ATOM 2624 C C . PHE A 1 344 ? 15.638 23.938 -1.852 1.00 50.66 382 PHE A C 1
ATOM 2625 O O . PHE A 1 344 ? 15.751 24.912 -2.594 1.00 52.22 382 PHE A O 1
ATOM 2633 N N . THR A 1 345 ? 15.511 24.046 -0.533 1.00 48.48 383 THR A N 1
ATOM 2634 C CA . THR A 1 345 ? 15.480 25.349 0.121 1.00 47.91 383 THR A CA 1
ATOM 2635 C C . THR A 1 345 ? 16.863 26.006 0.108 1.00 47.57 383 THR A C 1
ATOM 2636 O O . THR A 1 345 ? 16.976 27.231 0.040 1.00 47.65 383 THR A O 1
ATOM 2640 N N . LYS A 1 346 ? 17.914 25.195 0.152 1.00 46.51 384 LYS A N 1
ATOM 2641 C CA . LYS A 1 346 ? 19.263 25.740 0.135 1.00 47.16 384 LYS A CA 1
ATOM 2642 C C . LYS A 1 346 ? 19.573 26.385 -1.209 1.00 46.00 384 LYS A C 1
ATOM 2643 O O . LYS A 1 346 ? 20.168 27.466 -1.256 1.00 46.08 384 LYS A O 1
ATOM 2649 N N . GLN A 1 347 ? 19.166 25.736 -2.301 1.00 44.40 385 GLN A N 1
ATOM 2650 C CA . GLN A 1 347 ? 19.417 26.307 -3.618 1.00 43.28 385 GLN A CA 1
ATOM 2651 C C . GLN A 1 347 ? 18.621 27.589 -3.725 1.00 40.09 385 GLN A C 1
ATOM 2652 O O . GLN A 1 347 ? 19.099 28.582 -4.273 1.00 38.55 385 GLN A O 1
ATOM 2658 N N . HIS A 1 348 ? 17.410 27.567 -3.175 1.00 38.90 386 HIS A N 1
ATOM 2659 C CA . HIS A 1 348 ? 16.543 28.734 -3.208 1.00 36.36 386 HIS A CA 1
ATOM 2660 C C . HIS A 1 348 ? 17.150 29.914 -2.457 1.00 38.08 386 HIS A C 1
ATOM 2661 O O . HIS A 1 348 ? 17.190 31.032 -2.968 1.00 40.13 386 HIS A O 1
ATOM 2668 N N . ILE A 1 349 ? 17.603 29.641 -1.237 1.00 38.03 387 ILE A N 1
ATOM 2669 C CA . ILE A 1 349 ? 18.213 30.630 -0.352 1.00 38.53 387 ILE A CA 1
ATOM 2670 C C . ILE A 1 349 ? 19.431 31.296 -1.000 1.00 38.80 387 ILE A C 1
ATOM 2671 O O . ILE A 1 3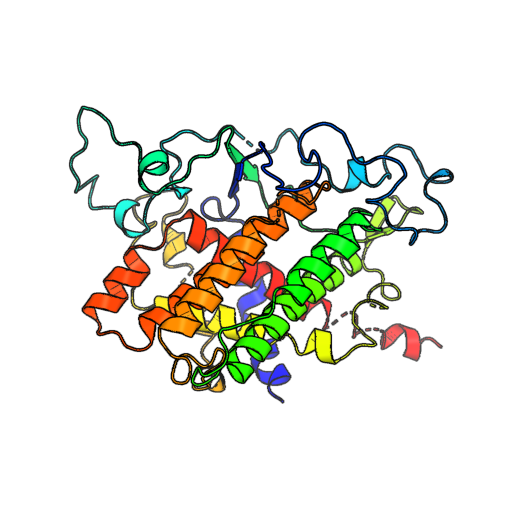49 ? 19.533 32.526 -1.046 1.00 37.48 387 ILE A O 1
ATOM 2676 N N . VAL A 1 350 ? 20.344 30.476 -1.511 1.00 37.57 388 VAL A N 1
ATOM 2677 C CA . VAL A 1 350 ? 21.547 30.981 -2.158 1.00 36.96 388 VAL A CA 1
ATOM 2678 C C . VAL A 1 350 ? 21.215 31.648 -3.484 1.00 36.96 388 VAL A C 1
ATOM 2679 O O . VAL A 1 350 ? 21.756 32.704 -3.818 1.00 36.86 388 VAL A O 1
ATOM 2683 N N . GLY A 1 351 ? 20.304 31.034 -4.231 1.00 39.43 389 GLY A N 1
ATOM 2684 C CA . GLY A 1 351 ? 19.915 31.590 -5.513 1.00 35.29 389 GLY A CA 1
ATOM 2685 C C . GLY A 1 351 ? 19.230 32.925 -5.355 1.00 34.23 389 GLY A C 1
ATOM 2686 O O . GLY A 1 351 ? 19.225 33.737 -6.277 1.00 35.03 389 GLY A O 1
ATOM 2687 N N . LYS A 1 352 ? 18.682 33.175 -4.170 1.00 35.68 390 LYS A N 1
ATOM 2688 C CA . LYS A 1 352 ? 17.964 34.421 -3.916 1.00 37.60 390 LYS A CA 1
ATOM 2689 C C . LYS A 1 352 ? 18.814 35.563 -3.392 1.00 37.48 390 LYS A C 1
ATOM 2690 O O . LYS A 1 352 ? 18.336 36.689 -3.294 1.00 36.53 390 LYS A O 1
ATOM 2696 N N . LEU A 1 353 ? 20.066 35.291 -3.033 1.00 36.83 391 LEU A N 1
ATOM 2697 C CA . LEU A 1 353 ? 20.936 36.371 -2.570 1.00 35.81 391 LEU A CA 1
ATOM 2698 C C . LEU A 1 353 ? 21.130 37.343 -3.741 1.00 36.26 391 LEU A C 1
ATOM 2699 O O . LEU A 1 353 ? 21.191 36.922 -4.900 1.00 36.40 391 LEU A O 1
ATOM 2704 N N . THR A 1 354 ? 21.222 38.636 -3.457 1.00 34.44 392 THR A N 1
ATOM 2705 C CA . THR A 1 354 ? 21.456 39.595 -4.528 1.00 35.80 392 THR A CA 1
ATOM 2706 C C . THR A 1 354 ? 22.972 39.760 -4.766 1.00 38.10 392 THR A C 1
ATOM 2707 O O . THR A 1 354 ? 23.790 39.421 -3.898 1.00 37.56 392 THR A O 1
ATOM 2711 N N . LYS A 1 355 ? 23.341 40.263 -5.943 1.00 37.88 393 LYS A N 1
ATOM 2712 C CA . LYS A 1 355 ? 24.743 40.495 -6.258 1.00 38.46 393 LYS A CA 1
ATOM 2713 C C . LYS A 1 355 ? 25.263 41.465 -5.204 1.00 37.87 393 LYS A C 1
ATOM 2714 O O . LYS A 1 355 ? 26.405 41.364 -4.738 1.00 38.18 393 LYS A O 1
ATOM 2720 N N . TYR A 1 356 ? 24.397 42.403 -4.835 1.00 34.75 394 TYR A N 1
ATOM 2721 C CA . TYR A 1 356 ? 24.685 43.410 -3.823 1.00 36.11 394 TYR A CA 1
ATOM 2722 C C . TYR A 1 356 ? 25.166 42.711 -2.551 1.00 36.41 394 TYR A C 1
ATOM 2723 O O . TYR A 1 356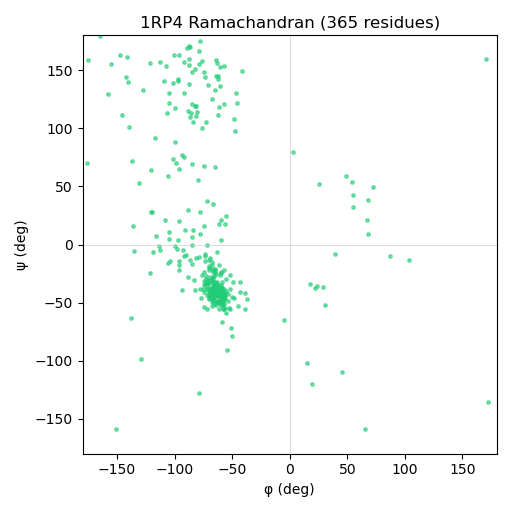 ? 26.231 43.022 -2.026 1.00 37.43 394 TYR A O 1
ATOM 2732 N N . GLU A 1 357 ? 24.356 41.769 -2.072 1.00 34.82 395 GLU A N 1
ATOM 2733 C CA . GLU A 1 357 ? 24.661 41.004 -0.876 1.00 36.26 395 GLU A CA 1
ATOM 2734 C C . GLU A 1 357 ? 25.926 40.153 -1.009 1.00 36.33 395 GLU A C 1
ATOM 2735 O O . GLU A 1 357 ? 26.696 40.048 -0.062 1.00 35.84 395 GLU A O 1
ATOM 2741 N N . LEU A 1 358 ? 26.132 39.539 -2.171 1.00 34.31 396 LEU A N 1
ATOM 2742 C CA . LEU A 1 358 ? 27.306 38.698 -2.365 1.00 34.59 396 LEU A CA 1
ATOM 2743 C C . LEU A 1 358 ? 28.584 39.531 -2.330 1.00 33.50 396 LEU A C 1
ATOM 2744 O O . LEU A 1 358 ? 29.589 39.106 -1.779 1.00 33.01 396 LEU A O 1
ATOM 2749 N N . ILE A 1 359 ? 28.538 40.718 -2.927 1.00 32.57 397 ILE A N 1
ATOM 2750 C CA . ILE A 1 359 ? 29.686 41.600 -2.923 1.00 32.41 397 ILE A CA 1
ATOM 2751 C C . ILE A 1 359 ? 29.965 41.986 -1.470 1.00 35.52 397 ILE A C 1
ATOM 2752 O O . ILE A 1 359 ? 31.109 41.935 -1.020 1.00 34.56 397 ILE A O 1
ATOM 2757 N N . ALA A 1 360 ? 28.911 42.347 -0.735 1.00 34.66 398 ALA A N 1
ATOM 2758 C CA . ALA A 1 360 ? 29.062 42.732 0.666 1.00 33.82 398 ALA A CA 1
ATOM 2759 C C . ALA A 1 360 ? 29.712 41.615 1.490 1.00 33.54 398 ALA A C 1
ATOM 2760 O O . ALA A 1 360 ? 30.638 41.861 2.257 1.00 34.13 398 ALA A O 1
ATOM 2762 N N . LEU A 1 361 ? 29.214 40.396 1.322 1.00 32.15 399 LEU A N 1
ATOM 2763 C CA . LEU A 1 361 ? 29.727 39.244 2.041 1.00 32.71 399 LEU A CA 1
ATOM 2764 C C . LEU A 1 361 ? 31.203 38.992 1.728 1.00 33.03 399 LEU A C 1
ATOM 2765 O O . LEU A 1 361 ? 32.007 38.851 2.635 1.00 32.15 399 LEU A O 1
ATOM 2770 N N . LEU A 1 362 ? 31.544 38.932 0.440 1.00 34.07 400 LEU A N 1
ATOM 2771 C CA . LEU A 1 362 ? 32.919 38.693 0.028 1.00 34.41 400 LEU A CA 1
ATOM 2772 C C . LEU A 1 362 ? 33.842 39.862 0.389 1.00 33.22 400 LEU A C 1
ATOM 2773 O O . LEU A 1 362 ? 34.943 39.622 0.860 1.00 33.81 400 LEU A O 1
ATOM 2778 N N . GLN A 1 363 ? 33.401 41.108 0.175 1.00 31.43 401 GLN A N 1
ATOM 2779 C CA . GLN A 1 363 ? 34.215 42.276 0.521 1.00 33.09 401 GLN A CA 1
ATOM 2780 C C . GLN A 1 363 ? 34.437 42.312 2.042 1.00 34.14 401 GLN A C 1
ATOM 2781 O O . GLN A 1 363 ? 35.508 42.703 2.515 1.00 31.10 401 GLN A O 1
ATOM 2787 N N . THR A 1 364 ? 33.429 41.897 2.808 1.00 31.54 402 THR A N 1
ATOM 2788 C CA . THR A 1 364 ? 33.574 41.868 4.261 1.00 32.77 402 THR A CA 1
ATOM 2789 C C . THR A 1 364 ? 34.626 40.804 4.635 1.00 33.32 402 THR A C 1
ATOM 2790 O O . THR A 1 364 ? 35.452 41.016 5.527 1.00 32.03 402 THR A O 1
ATOM 2794 N N . PHE A 1 365 ? 34.587 39.665 3.945 1.00 34.09 403 PHE A N 1
ATOM 2795 C CA . PHE A 1 365 ? 35.549 38.606 4.203 1.00 33.58 403 PHE A CA 1
ATOM 2796 C C . PHE A 1 365 ? 36.945 39.144 3.854 1.00 33.55 403 PHE A C 1
ATOM 2797 O O . PHE A 1 365 ? 37.924 38.806 4.502 1.00 32.79 403 PHE A O 1
ATOM 2805 N N . GLY A 1 366 ? 37.011 40.001 2.836 1.00 33.06 404 GLY A N 1
ATOM 2806 C CA . GLY A 1 366 ? 38.273 40.595 2.440 1.00 33.00 404 GLY A CA 1
ATOM 2807 C C . GLY A 1 366 ? 38.833 41.538 3.499 1.00 33.77 404 GLY A C 1
ATOM 2808 O O . GLY A 1 366 ? 40.044 41.575 3.721 1.00 35.24 404 GLY A O 1
ATOM 2809 N N . ARG A 1 367 ? 37.961 42.315 4.139 1.00 31.98 405 ARG A N 1
ATOM 2810 C CA . ARG A 1 367 ? 38.378 43.234 5.199 1.00 30.06 405 ARG A CA 1
ATOM 2811 C C . ARG A 1 367 ? 38.902 42.405 6.380 1.00 30.95 405 ARG A C 1
ATOM 2812 O O . ARG A 1 367 ? 39.920 42.746 6.989 1.00 33.74 405 ARG A O 1
ATOM 2820 N N . LEU A 1 368 ? 38.217 41.308 6.697 1.00 29.51 406 LEU A N 1
ATOM 2821 C CA . LEU A 1 368 ? 38.640 40.460 7.809 1.00 32.10 406 LEU A CA 1
ATOM 2822 C C . LEU A 1 368 ? 39.941 39.703 7.497 1.00 32.68 406 LEU A C 1
ATOM 2823 O O . LEU A 1 368 ? 40.758 39.448 8.387 1.00 33.47 406 LEU A O 1
ATOM 2828 N N . SER A 1 369 ? 40.128 39.343 6.232 1.00 33.56 407 SER A N 1
ATOM 2829 C CA . SER A 1 369 ? 41.330 38.630 5.818 1.00 33.52 407 SER A CA 1
ATOM 2830 C C . SER A 1 369 ? 42.546 39.551 5.959 1.00 34.80 407 SER A C 1
ATOM 2831 O O . SER A 1 369 ? 43.587 39.150 6.473 1.00 34.37 407 SER A O 1
ATOM 2834 N N . GLU A 1 370 ? 42.397 40.790 5.510 1.00 34.51 408 GLU A N 1
ATOM 2835 C CA . GLU A 1 370 ? 43.477 41.762 5.584 1.00 37.56 408 GLU A CA 1
ATOM 2836 C C . GLU A 1 370 ? 43.792 42.150 7.033 1.00 37.33 408 GLU A C 1
ATOM 2837 O O . GLU A 1 370 ? 44.935 42.459 7.368 1.00 35.50 408 GLU A O 1
ATOM 2843 N N . SER A 1 371 ? 42.769 42.136 7.885 1.00 36.25 409 SER A N 1
ATOM 2844 C CA . SER A 1 371 ? 42.938 42.485 9.296 1.00 34.93 409 SER A CA 1
ATOM 2845 C C . SER A 1 371 ? 43.777 41.448 10.014 1.00 33.93 409 SER A C 1
ATOM 2846 O O . SER A 1 371 ? 44.638 41.788 10.818 1.00 35.65 409 SER A O 1
ATOM 2849 N N . ILE A 1 372 ? 43.517 40.178 9.729 1.00 33.60 410 ILE A N 1
ATOM 2850 C CA . ILE A 1 372 ? 44.290 39.108 10.342 1.00 34.95 410 ILE A CA 1
ATOM 2851 C C . ILE A 1 372 ? 45.739 39.217 9.855 1.00 34.66 410 ILE A C 1
ATOM 2852 O O . ILE A 1 372 ? 46.668 39.082 10.636 1.00 35.52 410 ILE A O 1
ATOM 2857 N N . GLU A 1 373 ? 45.911 39.467 8.562 1.00 33.31 411 GLU A N 1
ATOM 2858 C CA . GLU A 1 373 ? 47.230 39.616 7.966 1.00 35.19 411 GLU A CA 1
ATOM 2859 C C . GLU A 1 373 ? 47.941 40.802 8.611 1.00 36.11 411 GLU A C 1
ATOM 2860 O O . GLU A 1 373 ? 49.135 40.736 8.889 1.00 36.14 411 GLU A O 1
ATOM 2866 N N . SER A 1 374 ? 47.198 41.881 8.851 1.00 34.57 412 SER A N 1
ATOM 2867 C CA . SER A 1 374 ? 47.756 43.076 9.468 1.00 36.74 412 SER A CA 1
ATOM 2868 C C . SER A 1 374 ? 48.187 42.834 10.909 1.00 37.61 412 SER A C 1
ATOM 2869 O O . SER A 1 374 ? 49.147 43.436 11.374 1.00 39.50 412 SER A O 1
ATOM 2872 N N . VAL A 1 375 ? 47.466 41.966 11.616 1.00 38.27 413 VAL A N 1
ATOM 2873 C CA . VAL A 1 375 ? 47.816 41.629 12.991 1.00 38.52 413 VAL A CA 1
ATOM 2874 C C . VAL A 1 375 ? 49.166 40.892 12.964 1.00 39.31 413 VAL A C 1
ATOM 2875 O O . VAL A 1 375 ? 50.046 41.174 13.767 1.00 38.48 413 VAL A O 1
ATOM 2879 N N . ASN A 1 376 ? 49.311 39.944 12.041 1.00 40.28 414 ASN A N 1
ATOM 2880 C CA . ASN A 1 376 ? 50.555 39.181 11.891 1.00 43.35 414 ASN A CA 1
ATOM 2881 C C . ASN A 1 376 ? 51.696 40.150 11.664 1.00 44.32 414 ASN A C 1
ATOM 2882 O O . ASN A 1 376 ? 52.755 40.056 12.276 1.00 46.15 414 ASN A O 1
ATOM 2895 N N . PHE A 1 378 ? 51.819 43.488 12.269 1.00 44.17 416 PHE A N 1
ATOM 2896 C CA . PHE A 1 378 ? 52.101 44.356 13.404 1.00 44.30 416 PHE A CA 1
ATOM 2897 C C . PHE A 1 378 ? 52.844 43.618 14.519 1.00 44.76 416 PHE A C 1
ATOM 2898 O O . PHE A 1 378 ? 53.683 44.201 15.204 1.00 44.09 416 PHE A O 1
ATOM 2906 N N . GLU A 1 379 ? 52.543 42.336 14.701 1.00 47.09 417 GLU A N 1
ATOM 2907 C CA . GLU A 1 379 ? 53.213 41.560 15.738 1.00 51.24 417 GLU A CA 1
ATOM 2908 C C . GLU A 1 379 ? 54.696 41.405 15.406 1.00 52.60 417 GLU A C 1
ATOM 2909 O O . GLU A 1 379 ? 55.531 41.259 16.303 1.00 52.57 417 GLU A O 1
ATOM 2915 N N . LYS A 1 380 ? 55.023 41.445 14.117 1.00 52.61 418 LYS A N 1
ATOM 2916 C CA . LYS A 1 380 ? 56.416 41.338 13.701 1.00 54.46 418 LYS A CA 1
ATOM 2917 C C . LYS A 1 380 ? 57.106 42.683 13.918 1.00 54.87 418 LYS A C 1
ATOM 2918 O O . LYS A 1 380 ? 58.235 42.735 14.420 1.00 54.15 418 LYS A O 1
ATOM 2932 N N . TYR A 1 382 ? 56.334 44.841 16.085 1.00 58.75 420 TYR A N 1
ATOM 2933 C CA . TYR A 1 382 ? 56.457 44.916 17.536 1.00 60.87 420 TYR A CA 1
ATOM 2934 C C . TYR A 1 382 ? 57.675 44.139 18.002 1.00 63.04 420 TYR A C 1
ATOM 2935 O O . TYR A 1 382 ? 58.510 44.659 18.745 1.00 62.47 420 TYR A O 1
ATOM 2944 N N . GLY A 1 383 ? 57.761 42.886 17.567 1.00 64.36 421 GLY A N 1
ATOM 2945 C CA . GLY A 1 383 ? 58.879 42.045 17.944 1.00 67.41 421 GLY A CA 1
ATOM 2946 C C . GLY A 1 383 ? 60.218 42.616 17.515 1.00 70.07 421 GLY A C 1
ATOM 2947 O O . GLY A 1 383 ? 61.204 42.523 18.244 1.00 69.67 421 GLY A O 1
ATOM 2948 N N . LYS A 1 384 ? 60.258 43.217 16.332 1.00 72.45 422 LYS A N 1
ATOM 2949 C CA . LYS A 1 384 ? 61.500 43.781 15.824 1.00 74.92 422 LYS A CA 1
ATOM 2950 C C . LYS A 1 384 ? 61.914 45.056 16.544 1.00 75.90 422 LYS A C 1
ATOM 2951 O O . LYS A 1 384 ? 63.103 45.309 16.722 1.00 75.86 422 LYS A O 1
ATOM 2957 N N . ARG A 1 385 ? 60.941 45.853 16.971 1.00 77.33 423 ARG A N 1
ATOM 2958 C CA . ARG A 1 385 ? 61.257 47.093 17.668 1.00 78.82 423 ARG A CA 1
ATOM 2959 C C . ARG A 1 385 ? 61.758 46.798 19.076 1.00 79.84 423 ARG A C 1
ATOM 2960 O O . ARG A 1 385 ? 62.519 47.580 19.649 1.00 81.18 423 ARG A O 1
ATOM 2968 N N . LEU A 1 386 ? 61.329 45.669 19.633 1.00 80.39 424 LEU A N 1
ATOM 2969 C CA . LEU A 1 386 ? 61.769 45.279 20.966 1.00 80.88 424 LEU A CA 1
ATOM 2970 C C . LEU A 1 386 ? 63.174 44.693 20.886 1.00 81.36 424 LEU A C 1
ATOM 2971 O O . LEU A 1 386 ? 64.003 44.933 21.762 1.00 81.88 424 LEU A O 1
ATOM 2976 N N . LEU A 1 387 ? 63.437 43.931 19.828 1.00 81.62 425 LEU A N 1
ATOM 2977 C CA . LEU A 1 387 ? 64.753 43.337 19.620 1.00 82.90 425 LEU A CA 1
ATOM 2978 C C . LEU A 1 387 ? 65.748 44.455 19.329 1.00 84.18 425 LEU A C 1
ATOM 2979 O O . LEU A 1 387 ? 66.960 44.260 19.390 1.00 84.40 425 LEU A O 1
ATOM 2984 N N . GLU A 1 388 ? 65.213 45.630 19.016 1.00 85.80 426 GLU A N 1
ATOM 2985 C CA . GLU A 1 388 ? 66.018 46.800 18.693 1.00 87.64 426 GLU A CA 1
ATOM 2986 C C . GLU A 1 388 ? 66.490 47.527 19.952 1.00 88.29 426 GLU A C 1
ATOM 2987 O O . GLU A 1 388 ? 67.562 48.141 19.962 1.00 88.03 426 GLU A O 1
ATOM 2993 N N . ARG A 1 389 ? 65.683 47.456 21.008 1.00 88.36 427 ARG A N 1
ATOM 2994 C CA . ARG A 1 389 ? 66.026 48.096 22.273 1.00 88.90 427 ARG A CA 1
ATOM 2995 C C . ARG A 1 389 ? 65.835 47.151 23.451 1.00 88.71 427 ARG A C 1
ATOM 2996 O O . ARG A 1 389 ? 66.747 46.406 23.815 1.00 88.54 427 ARG A O 1
#

Organism: Saccharomyces cerevisiae (strain ATCC 204508 / S288c) (NCBI:txid559292)

Sequence (367 aa):
GSFNELNAINENIRDDLSALLKSDFFKYFRLDLYKQCSFWDANDGLCLNRACSVDVVEDWDTLPEYWQPEILGSFNNDTKEADDSDDECKFLDQLCQTSKKPVDIEDTINYCDVNDFNGKNAVLIDLTANPERFTGYGGKQAGQIWSTIYQDNCFTIGETGESLAKDAFYRLVSGFHASIGTHLSKEYLNTKTGKWEPNLDLFARIGNFPDRVTNYFNYAVVAKALWKIQPYLPEFSFCDLVNKEIKNKDNVISQLDTKIFNEDLVFANDLSLTLKDEFRSRFKNVTKIDCVQCDRCRLWGKIQTTGYATALKILFEINDADEFTKQHIVGKLTKYELIALLQTFGRLSESIESVNFEKYGKRLLER

B-factor: mean 57.12, std 19.53, range [25.78, 103.34]

InterPro domains:
  IPR007266 Endoplasmic reticulum oxidoreductin 1 [PF04137] (66-413)
  IPR007266 Endoplasmic reticulum oxidoreductin 1 [PIRSF017205] (4-559)
  IPR007266 Endoplasmic reticulum oxidoreductin 1 [PTHR12613] (14-434)
  IPR037192 ERO1-like superfamily [SSF110019] (54-423)

Radius of gyration: 20.81 Å; Cα contacts (8 Å, |Δi|>4): 503; chains: 1; bounding box: 58×52×53 Å

Solvent-accessible surface area: 17833 Å² total

GO terms:
  GO:0005783 endoplasmic reticulum (C, IDA)
  GO:0016972 thiol oxidase activity (F, IDA)
  GO:0034975 protein folding in endoplasmic reticulum (P, IMP)
  GO:0005783 endoplasmic reticulum (C, HDA)
  GO:0016971 flavin-dependent sulfhydryl oxidase activity (F, EXP)
  GO:0016972 thiol oxidase activity (F, EXP)